Protein AF-A0A1J4QE62-F1 (afdb_monomer_lite)

Sequence (186 aa):
MSFNGTIKIVWELLMNVSKLIENNNFMSAMIFFSLALSLSTPGGSVAAFAILLLVSLIYLFKEKNKPELNSMDKLLIFTLVFMFLTVLPSFISDDFRGRYLDLSLRYLLAVPILLLLIYTPPRAAWLLAGAIAGGVTAFGLAVYQYVYVGMPRVDGFLYSINFGYLACTLAFLALSGITFFRTAQF

Organism: NCBI:txid1414654

pLDDT: mean 85.36, std 9.17, range [46.22, 95.0]

Secondary structure (DSSP, 8-state):
--HHHHHHHHHHHHHHHHHHHH-HHHHHHHHHHHHHTTTTSTTHHHHHHHHHHHHHHHHHHH--SPPPPPHHHHHHHHHHHHHHHTTHHHHHHTTT-THHHHHHHHHHHHHHHHHHHHHSPPPHHHHHHHHHHHHHHHHHHHHIIIIIS--SS--TTS-HHHHHHHHHHHHHHHHHHHHHHHHS--

Foldseek 3Di:
DCVVVVVVVVVVVLVVLVVCLQDLVNVLVLLLQLLLCVQQDQCSNVVSLVVLLVSLVSCVVPDPDFDDADPVNVVLLVVLVVQLVVLVVVCVVVPNPCPSVVVSVVSVSVNSSSSSCSVRPHDLVSNLNSLVNNLVSLVVQQCCCCPVVVDPARQRNHRRVVSVVSNVVSVVSNVVSVVVVVVPDD

Structure (mmCIF, N/CA/C/O backbone):
data_AF-A0A1J4QE62-F1
#
_entry.id   AF-A0A1J4QE62-F1
#
loop_
_atom_site.group_PDB
_atom_site.id
_atom_site.type_symbol
_atom_site.label_atom_id
_atom_site.label_alt_id
_atom_site.label_comp_id
_atom_site.label_asym_id
_atom_site.label_entity_id
_atom_site.label_seq_id
_atom_site.pdbx_PDB_ins_code
_atom_site.Cartn_x
_atom_site.Cartn_y
_atom_site.Cartn_z
_atom_site.occupancy
_atom_site.B_iso_or_equiv
_atom_site.auth_seq_id
_atom_site.auth_comp_id
_atom_site.auth_asym_id
_atom_site.auth_atom_id
_atom_site.pdbx_PDB_model_num
ATOM 1 N N . MET A 1 1 ? -26.187 35.389 8.664 1.00 49.41 1 MET A N 1
ATOM 2 C CA . MET A 1 1 ? -27.150 34.289 8.419 1.00 49.41 1 MET A CA 1
ATOM 3 C C . MET A 1 1 ? -26.519 33.117 7.630 1.00 49.41 1 MET A C 1
ATOM 5 O O . MET A 1 1 ? -27.172 32.558 6.768 1.00 49.41 1 MET A O 1
ATOM 9 N N . SER A 1 2 ? -25.265 32.718 7.919 1.00 55.44 2 SER A N 1
ATOM 10 C CA . SER A 1 2 ? -24.529 31.667 7.163 1.00 55.44 2 SER A CA 1
ATOM 11 C C . SER A 1 2 ? -23.925 30.555 8.055 1.00 55.44 2 SER A C 1
ATOM 13 O O . SER A 1 2 ? -23.664 29.448 7.601 1.00 55.44 2 SER A O 1
ATOM 15 N N . PHE A 1 3 ? -23.801 30.791 9.368 1.00 55.00 3 PHE A N 1
ATOM 16 C CA . PHE A 1 3 ? -23.079 29.903 10.293 1.00 55.00 3 PHE A CA 1
ATOM 17 C C . PHE A 1 3 ? -23.721 28.509 10.475 1.00 55.00 3 PHE A C 1
ATOM 19 O O . PHE A 1 3 ? -23.017 27.516 10.626 1.00 55.00 3 PHE A O 1
ATOM 26 N N . ASN A 1 4 ? -25.054 28.410 10.387 1.00 61.19 4 ASN A N 1
ATOM 27 C CA . ASN A 1 4 ? -25.773 27.136 10.539 1.00 61.19 4 ASN A CA 1
ATOM 28 C C . ASN A 1 4 ? -25.615 26.197 9.326 1.00 61.19 4 ASN A C 1
ATOM 30 O O . ASN A 1 4 ? -25.691 24.980 9.478 1.00 61.19 4 ASN A O 1
ATOM 34 N N . GLY A 1 5 ? -25.377 26.748 8.130 1.00 65.88 5 GLY A N 1
ATOM 35 C CA . GLY A 1 5 ? -25.188 25.961 6.908 1.00 65.88 5 GLY A CA 1
ATOM 36 C C . GLY A 1 5 ? -23.836 25.253 6.888 1.00 65.88 5 GLY A C 1
ATOM 37 O O . GLY A 1 5 ? -23.772 24.052 6.635 1.00 65.88 5 GLY A O 1
ATOM 38 N N . THR A 1 6 ? -22.765 25.967 7.246 1.00 70.94 6 THR A N 1
ATOM 39 C CA . THR A 1 6 ? -21.405 25.408 7.311 1.00 70.94 6 THR A CA 1
ATOM 40 C C . THR A 1 6 ? -21.301 24.308 8.362 1.00 70.94 6 THR A C 1
ATOM 42 O O . THR A 1 6 ? -20.725 23.258 8.098 1.00 70.94 6 THR A O 1
ATOM 45 N N . ILE A 1 7 ? -21.922 24.509 9.529 1.00 73.88 7 ILE A N 1
ATOM 46 C CA . ILE A 1 7 ? -21.975 23.501 10.593 1.00 73.88 7 ILE A CA 1
ATOM 47 C C . ILE A 1 7 ? -22.694 22.244 10.091 1.00 73.88 7 ILE A C 1
ATOM 49 O O . ILE A 1 7 ? -22.151 21.151 10.216 1.00 73.88 7 ILE A O 1
ATOM 53 N N . LYS A 1 8 ? -23.860 22.378 9.449 1.00 75.75 8 LYS A N 1
ATOM 54 C CA . LYS A 1 8 ? -24.618 21.231 8.927 1.00 75.75 8 LYS A CA 1
ATOM 55 C C . LYS A 1 8 ? -23.842 20.428 7.874 1.00 75.75 8 LYS A C 1
ATOM 57 O O . LYS A 1 8 ? -23.822 19.205 7.951 1.00 75.75 8 LYS A O 1
ATOM 62 N N . ILE A 1 9 ? -23.154 21.103 6.950 1.00 77.06 9 ILE A N 1
ATOM 63 C CA . ILE A 1 9 ? -22.316 20.458 5.923 1.00 77.06 9 ILE A CA 1
ATOM 64 C C . ILE A 1 9 ? -21.147 19.704 6.564 1.00 77.06 9 ILE A C 1
ATOM 66 O O . ILE A 1 9 ? -20.872 18.561 6.204 1.00 77.06 9 ILE A O 1
ATOM 70 N N . VAL A 1 10 ? -20.476 20.318 7.543 1.00 73.62 10 VAL A N 1
ATOM 71 C CA . VAL A 1 10 ? -19.388 19.669 8.287 1.00 73.62 10 VAL A CA 1
ATOM 72 C C . VAL A 1 10 ? -19.910 18.445 9.042 1.00 73.62 10 VAL A C 1
ATOM 74 O O . VAL A 1 10 ? -19.276 17.395 9.002 1.00 73.62 10 VAL A O 1
ATOM 77 N N . TRP A 1 11 ? -21.088 18.527 9.664 1.00 70.94 11 TRP A N 1
ATOM 78 C CA . TRP A 1 11 ? -21.720 17.385 10.332 1.00 70.94 11 TRP A CA 1
ATOM 79 C C . TRP A 1 11 ? -22.111 16.257 9.368 1.00 70.94 11 TRP A C 1
ATOM 81 O O . TRP A 1 11 ? -21.862 15.093 9.676 1.00 70.94 11 TRP A O 1
ATOM 91 N N . GLU A 1 12 ? -22.669 16.566 8.196 1.00 74.56 12 GLU A N 1
ATOM 92 C CA . GLU A 1 12 ? -22.995 15.564 7.168 1.00 74.56 12 GLU A CA 1
ATOM 93 C C . GLU A 1 12 ? -21.737 14.877 6.619 1.00 74.56 12 GLU A C 1
ATOM 95 O O . GLU A 1 12 ? -21.694 13.647 6.517 1.00 74.56 12 GLU A O 1
ATOM 100 N N . LEU A 1 13 ? -20.677 15.646 6.347 1.00 73.31 13 LEU A N 1
ATOM 101 C CA . LEU A 1 13 ? -19.368 15.112 5.964 1.00 73.31 13 LEU A CA 1
ATOM 102 C C . LEU A 1 13 ? -18.804 14.198 7.053 1.00 73.31 13 LEU A C 1
ATOM 104 O O . LEU A 1 13 ? -18.395 13.074 6.767 1.00 73.31 13 LEU A O 1
ATOM 108 N N . LEU A 1 14 ? -18.837 14.635 8.313 1.00 68.56 14 LEU A N 1
ATOM 109 C CA . LEU A 1 14 ? -18.357 13.843 9.442 1.00 68.56 14 LEU A CA 1
ATOM 110 C C . LEU A 1 14 ? -19.143 12.538 9.605 1.00 68.56 14 LEU A C 1
ATOM 112 O O . LEU A 1 14 ? -18.531 11.513 9.912 1.00 68.56 14 LEU A O 1
ATOM 116 N N . MET A 1 15 ? -20.463 12.549 9.405 1.00 73.50 15 MET A N 1
ATOM 117 C CA . MET A 1 15 ? -21.312 11.353 9.468 1.00 73.50 15 MET A CA 1
ATOM 118 C C . MET A 1 15 ? -21.010 10.368 8.335 1.00 73.50 15 MET A C 1
ATOM 120 O O . MET A 1 15 ? -20.944 9.158 8.573 1.00 73.50 15 MET A O 1
ATOM 124 N N . ASN A 1 16 ? -20.774 10.866 7.120 1.00 80.75 16 ASN A N 1
ATOM 125 C CA . ASN A 1 16 ? -20.365 10.029 5.993 1.00 80.75 16 ASN A CA 1
ATOM 126 C C . ASN A 1 16 ? -18.982 9.407 6.211 1.00 80.75 16 ASN A C 1
ATOM 128 O O . ASN A 1 16 ? -18.789 8.237 5.889 1.00 80.75 16 ASN A O 1
ATOM 132 N N . VAL A 1 17 ? -18.038 10.133 6.815 1.00 77.50 17 VAL A N 1
ATOM 133 C CA . VAL A 1 17 ? -16.700 9.590 7.090 1.00 77.50 17 VAL A CA 1
ATOM 134 C C . VAL A 1 17 ? -16.719 8.521 8.186 1.00 77.50 17 VAL A C 1
ATOM 136 O O . VAL A 1 17 ? -16.028 7.522 8.034 1.00 77.50 17 VAL A O 1
ATOM 139 N N . SER A 1 18 ? -17.543 8.635 9.237 1.00 77.50 18 SER A N 1
ATOM 140 C CA . SER A 1 18 ? -17.698 7.513 10.193 1.00 77.50 18 SER A CA 1
ATOM 141 C C . SER A 1 18 ? -18.229 6.256 9.519 1.00 77.50 18 SER A C 1
ATOM 143 O O . SER A 1 18 ? -17.694 5.176 9.740 1.00 77.50 18 SER A O 1
ATOM 145 N N . LYS A 1 19 ? -19.216 6.400 8.624 1.00 81.69 19 LYS A N 1
ATOM 146 C CA . LYS A 1 19 ? -19.713 5.261 7.845 1.00 81.69 19 LYS A CA 1
ATOM 147 C C . LYS A 1 19 ? -18.616 4.645 6.979 1.00 81.69 19 LYS A C 1
ATOM 149 O O . LYS A 1 19 ? -18.620 3.438 6.785 1.00 81.69 19 LYS A O 1
ATOM 154 N N . LEU A 1 20 ? -17.686 5.448 6.455 1.00 80.88 20 LEU A N 1
ATOM 155 C CA . LEU A 1 20 ? -16.530 4.950 5.704 1.00 80.88 20 LEU A CA 1
ATOM 156 C C . LEU A 1 20 ? -15.526 4.214 6.598 1.00 80.88 20 LEU A C 1
ATOM 158 O O . LEU A 1 20 ? -15.030 3.170 6.186 1.00 80.88 20 LEU A O 1
ATOM 162 N N . ILE A 1 21 ? -15.254 4.725 7.803 1.00 83.00 21 ILE A N 1
ATOM 163 C CA . ILE A 1 21 ? -14.353 4.102 8.788 1.00 83.00 21 ILE A CA 1
ATOM 164 C C . ILE A 1 21 ? -14.845 2.699 9.161 1.00 83.00 21 ILE A C 1
ATOM 166 O O . ILE A 1 21 ? -14.053 1.762 9.184 1.00 83.00 21 ILE A O 1
ATOM 170 N N . GLU A 1 22 ? -16.145 2.537 9.398 1.00 83.81 22 GLU A N 1
ATOM 171 C CA . GLU A 1 22 ? -16.757 1.252 9.772 1.00 83.81 22 GLU A CA 1
ATOM 172 C C . GLU A 1 22 ? -16.966 0.308 8.571 1.00 83.81 22 GLU A C 1
ATOM 174 O O . GLU A 1 22 ? -17.241 -0.884 8.729 1.00 83.81 22 GLU A O 1
ATOM 179 N N . ASN A 1 23 ? -16.834 0.807 7.338 1.00 88.00 23 ASN A N 1
ATOM 180 C CA . ASN A 1 23 ? -17.120 0.028 6.141 1.00 88.00 23 ASN A CA 1
ATOM 181 C C . ASN A 1 23 ? -15.922 -0.825 5.707 1.00 88.00 23 ASN A C 1
ATOM 183 O O . ASN A 1 23 ? -15.026 -0.383 4.984 1.00 88.00 23 ASN A O 1
ATOM 187 N N . ASN A 1 24 ? -15.976 -2.110 6.049 1.00 89.19 24 ASN A N 1
ATOM 188 C CA . ASN A 1 24 ? -14.981 -3.099 5.635 1.00 89.19 24 ASN A CA 1
ATOM 189 C C . ASN A 1 24 ? -14.810 -3.188 4.100 1.00 89.19 24 ASN A C 1
ATOM 191 O O . ASN A 1 24 ? -13.691 -3.325 3.602 1.00 89.19 24 ASN A O 1
ATOM 195 N N . ASN A 1 25 ? -15.885 -3.052 3.313 1.00 90.44 25 ASN A N 1
ATOM 196 C CA . ASN A 1 25 ? -15.775 -3.120 1.850 1.00 90.44 25 ASN A CA 1
ATOM 197 C C . ASN A 1 25 ? -14.948 -1.956 1.290 1.00 90.44 25 ASN A C 1
ATOM 199 O O . ASN A 1 25 ? -14.206 -2.146 0.329 1.00 90.44 25 ASN A O 1
ATOM 203 N N . PHE A 1 26 ? -15.043 -0.772 1.903 1.00 89.81 26 PHE A N 1
ATOM 204 C CA . PHE A 1 26 ? -14.233 0.379 1.513 1.00 89.81 26 PHE A CA 1
ATOM 205 C C . PHE A 1 26 ? -12.746 0.131 1.799 1.00 89.81 26 PHE A C 1
ATOM 207 O O . PHE A 1 26 ? -11.923 0.280 0.895 1.00 89.81 26 PHE A O 1
ATOM 214 N N . MET A 1 27 ? -12.407 -0.340 3.005 1.00 90.75 27 MET A N 1
ATOM 215 C CA . MET A 1 27 ? -11.022 -0.692 3.364 1.00 90.75 27 MET A CA 1
ATOM 216 C C . MET A 1 27 ? -10.454 -1.766 2.431 1.00 90.75 27 MET A C 1
ATOM 218 O O . MET A 1 27 ? -9.342 -1.642 1.918 1.00 90.75 27 MET A O 1
ATOM 222 N N . SER A 1 28 ? -11.260 -2.791 2.153 1.00 91.38 28 SER A N 1
ATOM 223 C CA . SER A 1 28 ? -10.912 -3.890 1.255 1.00 91.38 28 SER A CA 1
ATOM 224 C C . SER A 1 28 ? -10.648 -3.407 -0.175 1.00 91.38 28 SER A C 1
ATOM 226 O O . SER A 1 28 ? -9.657 -3.809 -0.782 1.00 91.38 28 SER A O 1
ATOM 228 N N . ALA A 1 29 ? -11.483 -2.505 -0.702 1.00 91.06 29 ALA A N 1
ATOM 229 C CA . ALA A 1 29 ? -11.291 -1.921 -2.027 1.00 91.06 29 ALA A CA 1
ATOM 230 C C . ALA A 1 29 ? -10.015 -1.071 -2.099 1.00 91.06 29 ALA A C 1
ATOM 232 O O . ALA A 1 29 ? -9.248 -1.197 -3.051 1.00 91.06 29 ALA A O 1
ATOM 233 N N . MET A 1 30 ? -9.745 -0.239 -1.088 1.00 91.19 30 MET A N 1
ATOM 234 C CA . MET A 1 30 ? -8.535 0.590 -1.058 1.00 91.19 30 MET A CA 1
ATOM 235 C C . MET A 1 30 ? -7.255 -0.251 -1.027 1.00 91.19 30 MET A C 1
ATOM 237 O O . MET A 1 30 ? -6.304 0.061 -1.742 1.00 91.19 30 MET A O 1
ATOM 241 N N . ILE A 1 31 ? -7.232 -1.338 -0.250 1.00 92.25 31 ILE A N 1
ATOM 242 C CA . ILE A 1 31 ? -6.087 -2.262 -0.205 1.00 92.25 31 ILE A CA 1
ATOM 243 C C . ILE A 1 31 ? -5.939 -3.036 -1.514 1.00 92.25 31 ILE A C 1
ATOM 245 O O . ILE A 1 31 ? -4.827 -3.230 -2.001 1.00 92.25 31 ILE A O 1
ATOM 249 N N . PHE A 1 32 ? -7.051 -3.452 -2.117 1.00 93.12 32 PHE A N 1
ATOM 250 C CA . PHE A 1 32 ? -7.020 -4.071 -3.436 1.00 93.12 32 PHE A CA 1
ATOM 251 C C . PHE A 1 32 ? -6.376 -3.134 -4.464 1.00 93.12 32 PHE A C 1
ATOM 253 O O . PHE A 1 32 ? -5.439 -3.532 -5.157 1.00 93.12 32 PHE A O 1
ATOM 260 N N . PHE A 1 33 ? -6.827 -1.877 -4.529 1.00 91.69 33 PHE A N 1
ATOM 261 C CA . PHE A 1 33 ? -6.277 -0.895 -5.461 1.00 91.69 33 PHE A CA 1
ATOM 262 C C . PHE A 1 33 ? -4.821 -0.550 -5.158 1.00 91.69 33 PHE A C 1
ATOM 264 O O . PHE A 1 33 ? -4.041 -0.398 -6.097 1.00 91.69 33 PHE A O 1
ATOM 271 N N . SER A 1 34 ? -4.425 -0.462 -3.884 1.00 91.25 34 SER A N 1
ATOM 272 C CA . SER A 1 34 ? -3.038 -0.154 -3.529 1.00 91.25 34 SER A CA 1
ATOM 273 C C . SER A 1 34 ? -2.066 -1.227 -4.024 1.00 91.25 34 SER A C 1
ATOM 275 O O . SER A 1 34 ? -0.998 -0.880 -4.524 1.00 91.25 34 SER A O 1
ATOM 277 N N . LEU A 1 35 ? -2.449 -2.508 -3.970 1.00 92.56 35 LEU A N 1
ATOM 278 C CA . LEU A 1 35 ? -1.645 -3.621 -4.485 1.00 92.56 35 LEU A CA 1
ATOM 279 C C . LEU A 1 35 ? -1.728 -3.742 -6.011 1.00 92.56 35 LEU A C 1
ATOM 281 O O . LEU A 1 35 ? -0.694 -3.827 -6.674 1.00 92.56 35 LEU A O 1
ATOM 285 N N . ALA A 1 36 ? -2.933 -3.678 -6.583 1.00 91.81 36 ALA A N 1
ATOM 286 C CA . ALA A 1 36 ? -3.148 -3.843 -8.021 1.00 91.81 36 ALA A CA 1
ATOM 287 C C . ALA A 1 36 ? -2.490 -2.728 -8.854 1.00 91.81 36 ALA A C 1
ATOM 289 O O . ALA A 1 36 ? -1.971 -2.970 -9.946 1.00 91.81 36 ALA A O 1
ATOM 290 N N . LEU A 1 37 ? -2.482 -1.494 -8.342 1.00 89.62 37 LEU A N 1
ATOM 291 C CA . LEU A 1 37 ? -1.911 -0.337 -9.037 1.00 89.62 37 LEU A CA 1
ATOM 292 C C . LEU A 1 37 ? -0.436 -0.093 -8.708 1.00 89.62 37 LEU A C 1
ATOM 294 O O . LEU A 1 37 ? 0.175 0.765 -9.346 1.00 89.62 37 LEU A O 1
ATOM 298 N N . SER A 1 38 ? 0.142 -0.846 -7.764 1.00 88.25 38 SER A N 1
ATOM 299 C CA . SER A 1 38 ? 1.509 -0.634 -7.263 1.00 88.25 38 SER A CA 1
ATOM 300 C C . SER A 1 38 ? 2.575 -0.679 -8.357 1.00 88.25 38 SER A C 1
ATOM 302 O O . SER A 1 38 ? 3.509 0.118 -8.346 1.00 88.25 38 SER A O 1
ATOM 304 N N . LEU A 1 39 ? 2.408 -1.587 -9.320 1.00 87.12 39 LEU A N 1
ATOM 305 C CA . LEU A 1 39 ? 3.345 -1.796 -10.429 1.00 87.12 39 LEU A CA 1
ATOM 306 C C . LEU A 1 39 ? 2.773 -1.370 -11.786 1.00 87.12 39 LEU A C 1
ATOM 308 O O . LEU A 1 39 ? 3.521 -1.213 -12.747 1.00 87.12 39 LEU A O 1
ATOM 312 N N . SER A 1 40 ? 1.456 -1.168 -11.860 1.00 83.31 40 SER A N 1
ATOM 313 C CA . SER A 1 40 ? 0.724 -0.937 -13.111 1.00 83.31 40 SER A CA 1
ATOM 314 C C . SER A 1 40 ? 0.695 0.523 -13.548 1.00 83.31 40 SER A C 1
ATOM 316 O O . SER A 1 40 ? 0.450 0.799 -14.717 1.00 83.31 40 SER A O 1
ATOM 318 N N . THR A 1 41 ? 0.867 1.467 -12.620 1.00 84.38 41 THR A N 1
ATOM 319 C CA . THR A 1 41 ? 0.700 2.901 -12.902 1.00 84.38 41 THR A CA 1
ATOM 320 C C . THR A 1 41 ? 1.716 3.749 -12.141 1.00 84.38 41 THR A C 1
ATOM 322 O O . THR A 1 41 ? 2.049 3.410 -11.002 1.00 84.38 41 THR A O 1
ATOM 325 N N . PRO A 1 42 ? 2.158 4.891 -12.698 1.00 83.69 42 PRO A N 1
ATOM 326 C CA . PRO A 1 42 ? 2.932 5.873 -11.949 1.00 83.69 42 PRO A CA 1
ATOM 327 C C . PRO A 1 42 ? 2.111 6.425 -10.774 1.00 83.69 42 PRO A C 1
ATOM 329 O O . PRO A 1 42 ? 1.156 7.174 -10.963 1.00 83.69 42 PRO A O 1
ATOM 332 N N . GLY A 1 43 ? 2.465 6.043 -9.546 1.00 80.75 43 GLY A N 1
ATOM 333 C CA . GLY A 1 43 ? 1.890 6.620 -8.326 1.00 80.75 43 GLY A CA 1
ATOM 334 C C . GLY A 1 43 ? 0.452 6.207 -7.979 1.00 80.75 43 GLY A C 1
ATOM 335 O O . GLY A 1 43 ? -0.098 6.740 -7.016 1.00 80.75 43 GLY A O 1
ATOM 336 N N . GLY A 1 44 ? -0.165 5.251 -8.682 1.00 82.62 44 GLY A N 1
ATOM 337 C CA . GLY A 1 44 ? -1.544 4.829 -8.387 1.00 82.62 44 GLY A CA 1
ATOM 338 C C . GLY A 1 44 ? -1.720 4.238 -6.983 1.00 82.62 44 GLY A C 1
ATOM 339 O O . GLY A 1 44 ? -2.703 4.529 -6.302 1.00 82.62 44 GLY A O 1
ATOM 340 N N . SER A 1 45 ? -0.731 3.490 -6.489 1.00 85.19 45 SER A N 1
ATOM 341 C CA . SER A 1 45 ? -0.732 3.008 -5.101 1.00 85.19 45 SER A CA 1
ATOM 342 C C . SER A 1 45 ? -0.627 4.143 -4.081 1.00 85.19 45 SER A C 1
ATOM 344 O O . SER A 1 45 ? -1.271 4.090 -3.035 1.00 85.19 45 SER A O 1
ATOM 346 N N . VAL A 1 46 ? 0.125 5.202 -4.396 1.00 86.94 46 VAL A N 1
ATOM 347 C CA . VAL A 1 46 ? 0.273 6.380 -3.528 1.00 86.94 46 VAL A CA 1
ATOM 348 C C . VAL A 1 46 ? -1.066 7.089 -3.356 1.00 86.94 46 VAL A C 1
ATOM 350 O O . VAL A 1 46 ? -1.387 7.491 -2.243 1.00 86.94 46 VAL A O 1
ATOM 353 N N . ALA A 1 47 ? -1.880 7.182 -4.412 1.00 88.12 47 ALA A N 1
ATOM 354 C CA . ALA A 1 47 ? -3.222 7.756 -4.321 1.00 88.12 47 ALA A CA 1
ATOM 355 C C . ALA A 1 47 ? -4.130 6.953 -3.372 1.00 88.12 47 ALA A C 1
ATOM 357 O O . ALA A 1 47 ? -4.786 7.535 -2.508 1.00 88.12 47 ALA A O 1
ATOM 358 N N . ALA A 1 48 ? -4.117 5.619 -3.469 1.00 89.44 48 ALA A N 1
ATOM 359 C CA . ALA A 1 48 ? -4.876 4.756 -2.563 1.00 89.44 48 ALA A CA 1
ATOM 360 C C . ALA A 1 48 ? -4.415 4.909 -1.100 1.00 89.44 48 ALA A C 1
ATOM 362 O O . ALA A 1 48 ? -5.241 5.074 -0.200 1.00 89.44 48 ALA A O 1
ATOM 363 N N . PHE A 1 49 ? -3.099 4.931 -0.858 1.00 89.38 49 PHE A N 1
ATOM 364 C CA . PHE A 1 49 ? -2.550 5.172 0.479 1.00 89.38 49 PHE A CA 1
ATOM 365 C C . PHE A 1 49 ? -2.846 6.578 1.000 1.00 89.38 49 PHE A C 1
ATOM 367 O O . PHE A 1 49 ? -3.109 6.722 2.187 1.00 89.38 49 PHE A O 1
ATOM 374 N N . ALA A 1 50 ? -2.854 7.604 0.148 1.00 90.44 50 ALA A N 1
ATOM 375 C CA . ALA A 1 50 ? -3.191 8.968 0.546 1.00 90.44 50 ALA A CA 1
ATOM 376 C C . ALA A 1 50 ? -4.649 9.073 1.017 1.00 90.44 50 ALA A C 1
ATOM 378 O O . ALA A 1 50 ? -4.920 9.694 2.043 1.00 90.44 50 ALA A O 1
ATOM 379 N N . ILE A 1 51 ? -5.582 8.417 0.322 1.00 90.25 51 ILE A N 1
ATOM 380 C CA . ILE A 1 51 ? -6.990 8.363 0.739 1.00 90.25 51 ILE A CA 1
ATOM 381 C C . ILE A 1 51 ? -7.125 7.609 2.068 1.00 90.25 51 ILE A C 1
ATOM 383 O O . ILE A 1 51 ? -7.760 8.116 2.993 1.00 90.25 51 ILE A O 1
ATOM 387 N N . LEU A 1 52 ? -6.490 6.437 2.197 1.00 90.12 52 LEU A N 1
ATOM 388 C CA . LEU A 1 52 ? -6.469 5.680 3.456 1.00 90.12 52 LEU A CA 1
ATOM 389 C C . LEU A 1 52 ? -5.882 6.498 4.605 1.00 90.12 52 LEU A C 1
ATOM 391 O O . LEU A 1 52 ? -6.416 6.480 5.710 1.00 90.12 52 LEU A O 1
ATOM 395 N N . LEU A 1 53 ? -4.819 7.252 4.337 1.00 92.56 53 LEU A N 1
ATOM 396 C CA . LEU A 1 53 ? -4.184 8.119 5.311 1.00 92.56 53 LEU A CA 1
ATOM 397 C C . LEU A 1 53 ? -5.139 9.211 5.792 1.00 92.56 53 LEU A C 1
ATOM 399 O O . LEU A 1 53 ? -5.296 9.382 6.999 1.00 92.56 53 LEU A O 1
ATOM 403 N N . LEU A 1 54 ? -5.819 9.904 4.876 1.00 90.88 54 LEU A N 1
ATOM 404 C CA . LEU A 1 54 ? -6.803 10.930 5.231 1.00 90.88 54 LEU A CA 1
ATOM 405 C C . LEU A 1 54 ? -7.920 10.356 6.110 1.00 90.88 54 LEU A C 1
ATOM 407 O O . LEU A 1 54 ? -8.243 10.937 7.146 1.00 90.88 54 LEU A O 1
ATOM 411 N N . VAL A 1 55 ? -8.459 9.188 5.750 1.00 89.25 55 VAL A N 1
ATOM 412 C CA . VAL A 1 55 ? -9.483 8.504 6.558 1.00 89.25 55 VAL A CA 1
ATOM 413 C C . VAL A 1 55 ? -8.923 8.098 7.926 1.00 89.25 55 VAL A C 1
ATOM 415 O O . VAL A 1 55 ? -9.586 8.301 8.941 1.00 89.25 55 VAL A O 1
ATOM 418 N N . SER A 1 56 ? -7.685 7.600 7.980 1.00 88.88 56 SER A N 1
ATOM 419 C CA . SER A 1 56 ? -7.033 7.170 9.223 1.00 88.88 56 SER A CA 1
ATOM 420 C C . SER A 1 56 ? -6.719 8.319 10.183 1.00 88.88 56 SER A C 1
ATOM 422 O O . SER A 1 56 ? -6.831 8.163 11.399 1.00 88.88 56 SER A O 1
ATOM 424 N N . LEU A 1 57 ? -6.386 9.499 9.655 1.00 90.25 57 LEU A N 1
ATOM 425 C CA . LEU A 1 57 ? -6.187 10.698 10.462 1.00 90.25 57 LEU A CA 1
ATOM 426 C C . LEU A 1 57 ? -7.511 11.148 11.073 1.00 90.25 57 LEU A C 1
ATOM 428 O O . 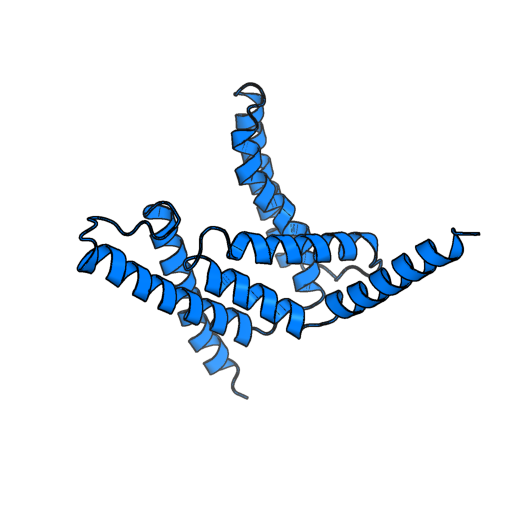LEU A 1 57 ? -7.571 11.390 12.275 1.00 90.25 57 LEU A O 1
ATOM 432 N N . ILE A 1 58 ? -8.586 11.197 10.279 1.00 86.25 58 ILE A N 1
ATOM 433 C CA . ILE A 1 58 ? -9.919 11.554 10.787 1.00 86.25 58 ILE A CA 1
ATOM 434 C C . ILE A 1 58 ? -10.366 10.561 11.864 1.00 86.25 58 ILE A C 1
ATOM 436 O O . ILE A 1 58 ? -10.883 10.978 12.900 1.00 86.25 58 ILE A O 1
ATOM 440 N N . TYR A 1 59 ? -10.117 9.268 11.653 1.00 87.38 59 TYR A N 1
ATOM 441 C CA . TYR A 1 59 ? -10.352 8.225 12.647 1.00 87.38 59 TYR A CA 1
ATOM 442 C C . TYR A 1 59 ? -9.635 8.516 13.974 1.00 87.38 59 TYR A C 1
ATOM 444 O O . TYR A 1 59 ? -10.281 8.514 15.019 1.00 87.38 59 TYR A O 1
ATOM 452 N N . LEU A 1 60 ? -8.343 8.860 13.943 1.00 85.06 60 LEU A N 1
ATOM 453 C CA . LEU A 1 60 ? -7.552 9.121 15.150 1.00 85.06 60 LEU A CA 1
ATOM 454 C C . LEU A 1 60 ? -8.080 10.303 15.983 1.00 85.06 60 LEU A C 1
ATOM 456 O O . LEU A 1 60 ? -7.956 10.292 17.209 1.00 85.06 60 LEU A O 1
ATOM 460 N N . PHE A 1 61 ? -8.646 11.322 15.329 1.00 84.31 61 PHE A N 1
ATOM 461 C CA . PHE A 1 61 ? -9.220 12.491 16.005 1.00 84.31 61 PHE A CA 1
ATOM 462 C C . PHE A 1 61 ? -10.667 12.280 16.464 1.00 84.31 61 PHE A C 1
ATOM 464 O O . PHE A 1 61 ? -11.080 12.880 17.457 1.00 84.31 61 PHE A O 1
ATOM 471 N N . LYS A 1 62 ? -11.451 11.475 15.737 1.00 79.00 62 LYS A N 1
ATOM 472 C CA . LYS A 1 62 ? -12.889 11.309 15.982 1.00 79.00 62 LYS A CA 1
ATOM 473 C C . LYS A 1 62 ? -13.189 10.168 16.946 1.00 79.00 62 LYS A C 1
ATOM 475 O O . LYS A 1 62 ? -14.035 10.330 17.826 1.00 79.00 62 LYS A O 1
ATOM 480 N N . GLU A 1 63 ? -12.522 9.033 16.773 1.00 76.69 63 GLU A N 1
ATOM 481 C CA . GLU A 1 63 ? -12.827 7.833 17.535 1.00 76.69 63 GLU A CA 1
ATOM 482 C C . GLU A 1 63 ? -12.082 7.848 18.869 1.00 76.69 63 GLU A C 1
ATOM 484 O O . GLU A 1 63 ? -10.850 7.872 18.935 1.00 76.69 63 GLU A O 1
ATOM 489 N N . LYS A 1 64 ? -12.848 7.853 19.962 1.00 67.62 64 LYS A N 1
ATOM 490 C CA . LYS A 1 64 ? -12.281 7.794 21.316 1.00 67.62 64 LYS A CA 1
ATOM 491 C C . LYS A 1 64 ? -11.996 6.355 21.734 1.00 67.62 64 LYS A C 1
ATOM 493 O O . LYS A 1 64 ? -11.071 6.131 22.515 1.00 67.62 64 LYS A O 1
ATOM 498 N N . ASN A 1 65 ? -12.745 5.396 21.188 1.00 71.00 65 ASN A N 1
ATOM 499 C CA . ASN A 1 65 ? -12.574 3.975 21.460 1.00 71.00 65 ASN A CA 1
ATOM 500 C C . ASN A 1 65 ? -11.526 3.386 20.515 1.00 71.00 65 ASN A C 1
ATOM 502 O O . ASN A 1 65 ? -11.825 2.891 19.429 1.00 71.00 65 ASN A O 1
ATOM 506 N N . LYS A 1 66 ? -10.265 3.480 20.932 1.00 77.81 66 LYS A N 1
ATOM 507 C CA . LYS A 1 66 ? -9.141 2.903 20.192 1.00 77.81 66 LYS A CA 1
ATOM 508 C C . LYS A 1 66 ? -9.132 1.378 20.360 1.00 77.81 66 LYS A C 1
ATOM 510 O O . LYS A 1 66 ? -9.484 0.906 21.441 1.00 77.81 66 LYS A O 1
ATOM 515 N N . PRO A 1 67 ? -8.725 0.612 19.332 1.00 78.94 67 PRO A N 1
ATOM 516 C CA . PRO A 1 67 ? -8.628 -0.835 19.422 1.00 78.94 67 PRO A CA 1
ATOM 517 C C . PRO A 1 67 ? -7.649 -1.231 20.524 1.00 78.94 67 PRO A C 1
ATOM 519 O O . PRO A 1 67 ? -6.635 -0.562 20.751 1.00 78.94 67 PRO A O 1
ATOM 522 N N . GLU A 1 68 ? -7.947 -2.340 21.194 1.00 84.19 68 GLU A N 1
ATOM 523 C CA . GLU A 1 68 ? -7.010 -2.953 22.124 1.00 84.19 68 GLU A CA 1
ATOM 524 C C . GLU A 1 68 ? -5.818 -3.504 21.337 1.00 84.19 68 GLU A C 1
ATOM 526 O O . GLU A 1 68 ? -5.963 -4.376 20.484 1.00 84.19 68 GLU A O 1
ATOM 531 N N . LEU A 1 69 ? -4.632 -2.953 21.597 1.00 87.44 69 LEU A N 1
ATOM 532 C CA . LEU A 1 69 ? -3.413 -3.332 20.888 1.00 87.44 69 LEU A CA 1
ATOM 533 C C . LEU A 1 69 ? -2.756 -4.532 21.563 1.00 87.44 69 LEU A C 1
ATOM 535 O O . LEU A 1 69 ? -2.347 -4.451 22.731 1.00 87.44 69 LEU A O 1
ATOM 539 N N . ASN A 1 70 ? -2.565 -5.605 20.800 1.00 91.25 70 ASN A N 1
ATOM 540 C CA . ASN A 1 70 ? -1.801 -6.762 21.238 1.00 91.25 70 ASN A CA 1
ATOM 541 C C . ASN A 1 70 ? -0.293 -6.431 21.286 1.00 91.25 70 ASN A C 1
ATOM 543 O O . ASN A 1 70 ? 0.183 -5.452 20.706 1.00 91.25 70 ASN A O 1
ATOM 547 N N . SER A 1 71 ? 0.497 -7.262 21.966 1.00 90.81 71 SER A N 1
ATOM 548 C CA . SER A 1 71 ? 1.959 -7.138 22.030 1.00 90.81 71 SER A CA 1
ATOM 549 C C . SER A 1 71 ? 2.605 -7.167 20.641 1.00 90.81 71 SER A C 1
ATOM 551 O O . SER A 1 71 ? 3.570 -6.444 20.406 1.00 90.81 71 SER A O 1
ATOM 553 N N . MET A 1 72 ? 2.048 -7.947 19.706 1.00 91.38 72 MET A N 1
ATOM 554 C CA . MET A 1 72 ? 2.505 -7.975 18.311 1.00 91.38 72 MET A CA 1
ATOM 555 C C . MET A 1 72 ? 2.220 -6.656 17.582 1.00 91.38 72 MET A C 1
ATOM 557 O O . MET A 1 72 ? 3.104 -6.139 16.905 1.00 91.38 72 MET A O 1
ATOM 561 N N . ASP A 1 73 ? 1.043 -6.056 17.780 1.00 91.69 73 ASP A N 1
ATOM 562 C CA . ASP A 1 73 ? 0.690 -4.773 17.157 1.00 91.69 73 ASP A CA 1
ATOM 563 C C . ASP A 1 73 ? 1.588 -3.647 17.673 1.00 91.69 73 ASP A C 1
ATOM 565 O O . ASP A 1 73 ? 2.086 -2.825 16.903 1.00 91.69 73 ASP A O 1
ATOM 569 N N . LYS A 1 74 ? 1.868 -3.647 18.983 1.00 91.44 74 LYS A N 1
ATOM 570 C CA . LYS A 1 74 ? 2.812 -2.708 19.603 1.00 91.44 74 LYS A CA 1
ATOM 571 C C . LYS A 1 74 ? 4.220 -2.878 19.047 1.00 91.44 74 LYS A C 1
ATOM 573 O O . LYS A 1 74 ? 4.880 -1.874 18.793 1.00 91.44 74 LYS A O 1
ATOM 578 N N . LEU A 1 75 ? 4.668 -4.118 18.836 1.00 95.00 75 LEU A N 1
ATOM 579 C CA . LEU A 1 75 ? 5.966 -4.397 18.225 1.00 95.00 75 LEU A CA 1
ATOM 580 C C . LEU A 1 75 ? 6.024 -3.865 16.789 1.00 95.00 75 LEU A C 1
ATOM 582 O O . LEU A 1 75 ? 6.991 -3.198 16.441 1.00 95.00 75 LEU A O 1
ATOM 586 N N . LEU A 1 76 ? 4.980 -4.082 15.983 1.00 92.88 76 LEU A N 1
ATOM 587 C CA . LEU A 1 76 ? 4.902 -3.561 14.614 1.00 92.88 76 LEU A CA 1
ATOM 588 C C . LEU A 1 76 ? 4.942 -2.029 14.580 1.00 92.88 76 LEU A C 1
ATOM 590 O O . LEU A 1 76 ? 5.724 -1.451 13.824 1.00 92.88 76 LEU A O 1
ATOM 594 N N . ILE A 1 77 ? 4.148 -1.365 15.426 1.00 93.56 77 ILE A N 1
ATOM 595 C CA . ILE A 1 77 ? 4.163 0.100 15.558 1.00 93.56 77 ILE A CA 1
ATOM 596 C C . ILE A 1 77 ? 5.556 0.575 15.979 1.00 93.56 77 ILE A C 1
ATOM 598 O O . ILE A 1 77 ? 6.089 1.514 15.389 1.00 93.56 77 ILE A O 1
ATOM 602 N N . PHE A 1 78 ? 6.168 -0.093 16.959 1.00 94.50 78 PHE A N 1
ATOM 603 C CA . PHE A 1 78 ? 7.517 0.225 17.408 1.00 94.50 78 PHE A CA 1
ATOM 604 C C . PHE A 1 78 ? 8.535 0.083 16.276 1.00 94.50 78 PHE A C 1
ATOM 606 O O . PHE A 1 78 ? 9.330 0.994 16.079 1.00 94.50 78 PHE A O 1
ATOM 613 N N . THR A 1 79 ? 8.490 -0.991 15.484 1.00 94.12 79 THR A N 1
ATOM 614 C CA . THR A 1 79 ? 9.386 -1.180 14.335 1.00 94.12 79 THR A CA 1
ATOM 615 C C . THR A 1 79 ? 9.215 -0.077 13.293 1.00 94.12 79 THR A C 1
ATOM 617 O O . THR A 1 79 ? 10.215 0.454 12.817 1.00 94.12 79 THR A O 1
ATOM 620 N N . LEU A 1 80 ? 7.981 0.318 12.963 1.00 92.44 80 LEU A N 1
ATOM 621 C CA . LEU A 1 80 ? 7.720 1.401 12.006 1.00 92.44 80 LEU A CA 1
ATOM 622 C C . LEU A 1 80 ? 8.275 2.745 12.491 1.00 92.44 80 LEU A C 1
ATOM 624 O O . LEU A 1 80 ? 8.939 3.458 11.737 1.00 92.44 80 LEU A O 1
ATOM 628 N N . VAL A 1 81 ? 8.047 3.075 13.764 1.00 93.25 81 VAL A N 1
ATOM 629 C CA . VAL A 1 81 ? 8.587 4.296 14.375 1.00 93.25 81 VAL A CA 1
ATOM 630 C C . VAL A 1 81 ? 10.109 4.223 14.461 1.00 93.25 81 VAL A C 1
ATOM 632 O O . VAL A 1 81 ? 10.787 5.192 14.135 1.00 93.25 81 VAL A O 1
ATOM 635 N N . PHE A 1 82 ? 10.667 3.074 14.834 1.00 92.81 82 PHE A N 1
ATOM 636 C CA . PHE A 1 82 ? 12.108 2.877 14.930 1.00 92.81 82 PHE A CA 1
ATOM 637 C C . PHE A 1 82 ? 12.792 3.045 13.571 1.00 92.81 82 PHE A C 1
ATOM 639 O O . PHE A 1 82 ? 13.790 3.753 13.486 1.00 92.81 82 PHE A O 1
ATOM 646 N N . MET A 1 83 ? 12.219 2.501 12.492 1.00 90.75 83 MET A N 1
ATOM 647 C CA . MET A 1 83 ? 12.709 2.723 11.125 1.00 90.75 83 MET A CA 1
ATOM 648 C C . MET A 1 83 ? 12.761 4.214 10.778 1.00 90.75 83 MET A C 1
ATOM 650 O O . MET A 1 83 ? 13.758 4.675 10.229 1.00 90.75 83 MET A O 1
ATOM 654 N N . PHE A 1 84 ? 11.752 5.000 11.164 1.00 89.25 84 PHE A N 1
ATOM 655 C CA . PHE A 1 84 ? 11.805 6.456 11.007 1.00 89.25 84 PHE A CA 1
ATOM 656 C C . PHE A 1 84 ? 12.934 7.091 11.842 1.00 89.25 84 PHE A C 1
ATOM 658 O O . PHE A 1 84 ? 13.689 7.920 11.331 1.00 89.25 84 PHE A O 1
ATOM 665 N N . LEU A 1 85 ? 13.101 6.669 13.100 1.00 89.75 85 LEU A N 1
ATOM 666 C CA . LEU A 1 85 ? 14.144 7.183 13.994 1.00 89.75 85 LEU A CA 1
ATOM 667 C C . LEU A 1 85 ? 15.564 6.897 13.487 1.00 89.75 85 LEU A C 1
ATOM 669 O O . LEU A 1 85 ? 16.443 7.731 13.685 1.00 89.75 85 LEU A O 1
ATOM 673 N N . THR A 1 86 ? 15.797 5.770 12.805 1.00 88.81 86 THR A N 1
ATOM 674 C CA . THR A 1 86 ? 17.135 5.429 12.279 1.00 88.81 86 THR A CA 1
ATOM 675 C C . THR A 1 86 ? 17.675 6.428 11.260 1.00 88.81 86 THR A C 1
ATOM 677 O O . THR A 1 86 ? 18.887 6.509 11.080 1.00 88.81 86 THR A O 1
ATOM 680 N N . VAL A 1 87 ? 16.807 7.218 10.623 1.00 86.44 87 VAL A N 1
ATOM 681 C CA . VAL A 1 87 ? 17.209 8.196 9.603 1.00 86.44 87 VAL A CA 1
ATOM 682 C C . VAL A 1 87 ? 17.476 9.582 10.201 1.00 86.44 87 VAL A C 1
ATOM 684 O O . VAL A 1 87 ? 18.148 10.404 9.577 1.00 86.44 87 VAL A O 1
ATOM 687 N N . LEU A 1 88 ? 17.039 9.841 11.440 1.00 85.06 88 LEU A N 1
ATOM 688 C CA . LEU A 1 88 ? 17.268 11.122 12.117 1.00 85.06 88 LEU A CA 1
ATOM 689 C C . LEU A 1 88 ? 18.756 11.481 12.285 1.00 85.06 88 LEU A C 1
ATOM 691 O O . LEU A 1 88 ? 19.091 12.635 12.020 1.00 85.06 88 LEU A O 1
ATOM 695 N N . PRO A 1 89 ? 19.669 10.559 12.659 1.00 84.06 89 PRO A N 1
ATOM 696 C CA . PRO A 1 89 ? 21.091 10.881 12.753 1.00 84.06 89 PRO A CA 1
ATOM 697 C C . PRO A 1 89 ? 21.667 11.354 11.416 1.00 84.06 89 PRO A C 1
ATOM 699 O O . PRO A 1 89 ? 22.314 12.395 11.361 1.00 84.06 89 PRO A O 1
ATOM 702 N N . SER A 1 90 ? 21.363 10.644 10.324 1.00 81.94 90 SER A N 1
ATOM 703 C CA . SER A 1 90 ? 21.805 11.019 8.976 1.00 81.94 90 SER A CA 1
ATOM 704 C C . SER A 1 90 ? 21.216 12.356 8.527 1.00 81.94 90 SER A C 1
ATOM 706 O O . SER A 1 90 ? 21.901 13.145 7.887 1.00 81.94 90 SER A O 1
ATOM 708 N N . PHE A 1 91 ? 19.967 12.638 8.898 1.00 82.12 91 PHE A N 1
ATOM 709 C CA . PHE A 1 91 ? 19.310 13.907 8.601 1.00 82.12 91 PHE A CA 1
ATOM 710 C C . PHE A 1 91 ? 19.961 15.101 9.321 1.00 82.12 91 PHE A C 1
ATOM 712 O O . PHE A 1 91 ? 20.104 16.168 8.726 1.00 82.12 91 PHE A O 1
ATOM 719 N N . ILE A 1 92 ? 20.382 14.918 10.576 1.00 84.00 92 ILE A N 1
ATOM 720 C CA . ILE A 1 92 ? 21.080 15.952 11.354 1.00 84.00 92 ILE A CA 1
ATOM 721 C C . ILE A 1 92 ? 22.496 16.177 10.810 1.00 84.00 92 ILE A C 1
ATOM 723 O O . ILE A 1 92 ? 22.949 17.315 10.746 1.00 84.00 92 ILE A O 1
ATOM 727 N N . SER A 1 93 ? 23.192 15.113 10.400 1.00 82.69 93 SER A N 1
ATOM 728 C CA . SER A 1 93 ? 24.557 15.212 9.866 1.00 82.69 93 SER A CA 1
ATOM 729 C C . SER A 1 93 ? 24.649 15.848 8.475 1.00 82.69 93 SER A C 1
ATOM 731 O O . SER A 1 93 ? 25.706 16.367 8.135 1.00 82.69 93 SER A O 1
ATOM 733 N N . ASP A 1 94 ? 23.582 15.810 7.673 1.00 81.31 94 ASP A N 1
ATOM 734 C CA . ASP A 1 94 ? 23.559 16.317 6.288 1.00 81.31 94 ASP A CA 1
ATOM 735 C C . ASP A 1 94 ? 22.805 17.666 6.179 1.00 81.31 94 ASP A C 1
ATOM 737 O O . ASP A 1 94 ? 22.047 17.896 5.234 1.00 81.31 94 ASP A O 1
ATOM 741 N N . ASP A 1 95 ? 22.962 18.539 7.186 1.00 78.25 95 ASP A N 1
ATOM 742 C CA . ASP A 1 95 ? 22.408 19.906 7.266 1.00 78.25 95 ASP A CA 1
ATOM 743 C C . ASP A 1 95 ? 20.899 20.009 6.973 1.00 78.25 95 ASP A C 1
ATOM 745 O O . ASP A 1 95 ? 20.438 20.868 6.217 1.00 78.25 95 ASP A O 1
ATOM 749 N N . PHE A 1 96 ? 20.093 19.126 7.569 1.00 76.44 96 PHE A N 1
ATOM 750 C CA . PHE A 1 96 ? 18.628 19.154 7.453 1.00 76.44 96 PHE A CA 1
ATOM 751 C C . PHE A 1 96 ? 18.111 19.060 6.006 1.00 76.44 96 PHE A C 1
ATOM 753 O O . PHE A 1 96 ? 17.032 19.563 5.671 1.00 76.44 96 PHE A O 1
ATOM 760 N N . ARG A 1 97 ? 18.838 18.371 5.120 1.00 71.69 97 ARG A N 1
ATOM 761 C CA . ARG A 1 97 ? 18.362 18.095 3.759 1.00 71.69 97 ARG A CA 1
ATOM 762 C C . ARG A 1 97 ? 17.121 17.200 3.794 1.00 71.69 97 ARG A C 1
ATOM 764 O O . ARG A 1 97 ? 17.198 15.995 4.026 1.00 71.69 97 ARG A O 1
ATOM 771 N N . GLY A 1 98 ? 15.962 17.790 3.490 1.00 67.19 98 GLY A N 1
ATOM 772 C CA . GLY A 1 98 ? 14.641 17.140 3.559 1.00 67.19 98 GLY A CA 1
ATOM 773 C C . GLY A 1 98 ? 14.476 15.859 2.728 1.00 67.19 98 GLY A C 1
ATOM 774 O O . GLY A 1 98 ? 13.588 15.059 3.011 1.00 67.19 98 GLY A O 1
ATOM 775 N N . ARG A 1 99 ? 15.375 15.596 1.769 1.00 68.75 99 ARG A N 1
ATOM 776 C CA . ARG A 1 99 ? 15.366 14.385 0.929 1.00 68.75 99 ARG A CA 1
ATOM 777 C C . ARG A 1 99 ? 15.354 13.080 1.741 1.00 68.75 99 ARG A C 1
ATOM 779 O O . ARG A 1 99 ? 14.731 12.114 1.310 1.00 68.75 99 ARG A O 1
ATOM 786 N N . TYR A 1 100 ? 16.017 13.033 2.899 1.00 65.19 100 TYR A N 1
ATOM 787 C CA . TYR A 1 100 ? 16.046 11.828 3.745 1.00 65.19 100 TYR A CA 1
ATOM 788 C C . TYR A 1 100 ? 14.765 11.640 4.567 1.00 65.19 100 TYR A C 1
ATOM 790 O O . TYR A 1 100 ? 14.399 10.512 4.914 1.00 65.19 100 TYR A O 1
ATOM 798 N N . LEU A 1 101 ? 14.051 12.733 4.848 1.00 71.31 101 LEU A N 1
ATOM 799 C CA . LEU A 1 101 ? 12.780 12.686 5.563 1.00 71.31 101 LEU A CA 1
ATOM 800 C C . LEU A 1 101 ? 11.646 12.193 4.668 1.00 71.31 101 LEU A C 1
ATOM 802 O O . LEU A 1 101 ? 10.823 11.417 5.144 1.00 71.31 101 LEU A O 1
ATOM 806 N N . ASP A 1 102 ? 11.627 12.556 3.383 1.00 70.69 102 ASP A N 1
ATOM 807 C CA . ASP A 1 102 ? 10.537 12.185 2.465 1.00 70.69 102 ASP A CA 1
ATOM 808 C C . ASP A 1 102 ? 10.311 10.670 2.356 1.00 70.69 102 ASP A C 1
ATOM 810 O O . ASP A 1 102 ? 9.171 10.199 2.269 1.00 70.69 102 ASP A O 1
ATOM 814 N N . LEU A 1 103 ? 11.390 9.883 2.362 1.00 71.56 103 LEU A N 1
ATOM 815 C CA . LEU A 1 103 ? 11.289 8.426 2.282 1.00 71.56 103 LEU A CA 1
ATOM 816 C C . LEU A 1 103 ? 10.863 7.820 3.626 1.00 71.56 103 LEU A C 1
ATOM 818 O O . LEU A 1 103 ? 10.024 6.921 3.668 1.00 71.56 103 LEU A O 1
ATOM 822 N N . SER A 1 104 ? 11.413 8.346 4.717 1.00 80.88 104 SER A N 1
ATOM 823 C CA . SER A 1 104 ? 11.266 7.792 6.066 1.00 80.88 104 SER A CA 1
ATOM 824 C C . SER A 1 104 ? 9.926 8.147 6.700 1.00 80.88 104 SER A C 1
ATOM 826 O O . SER A 1 104 ? 9.357 7.352 7.448 1.00 80.88 104 SER A O 1
ATOM 828 N N . LEU A 1 105 ? 9.380 9.320 6.370 1.00 87.00 105 LEU A N 1
ATOM 829 C CA . LEU A 1 105 ? 8.104 9.805 6.888 1.00 87.00 105 LEU A CA 1
ATOM 830 C C . LEU A 1 105 ? 6.958 8.846 6.547 1.00 87.00 105 LEU A C 1
ATOM 832 O O . LEU A 1 105 ? 6.023 8.702 7.327 1.00 87.00 105 LEU A O 1
ATOM 836 N N . ARG A 1 106 ? 7.062 8.114 5.433 1.00 87.12 106 ARG A N 1
ATOM 837 C CA . ARG A 1 106 ? 6.087 7.089 5.034 1.00 87.12 106 ARG A CA 1
ATOM 838 C C . ARG A 1 106 ? 5.915 5.997 6.092 1.00 87.12 106 ARG A C 1
ATOM 840 O O . ARG A 1 106 ? 4.797 5.528 6.273 1.00 87.12 106 ARG A O 1
ATOM 847 N N . TYR A 1 107 ? 6.976 5.628 6.817 1.00 89.19 107 TYR A N 1
ATOM 848 C CA . TYR A 1 107 ? 6.886 4.647 7.905 1.00 89.19 107 TYR A CA 1
ATOM 849 C C . TYR A 1 107 ? 6.094 5.192 9.094 1.00 89.19 107 TYR A C 1
ATOM 851 O O . TYR A 1 107 ? 5.259 4.485 9.652 1.00 89.19 107 TYR A O 1
ATOM 859 N N . LEU A 1 108 ? 6.284 6.470 9.434 1.00 90.31 108 LEU A N 1
ATOM 860 C CA . LEU A 1 108 ? 5.510 7.133 10.484 1.00 90.31 108 LEU A CA 1
ATOM 861 C C . LEU A 1 108 ? 4.036 7.290 10.076 1.00 90.31 108 LEU A C 1
ATOM 863 O O . LEU A 1 108 ? 3.132 7.031 10.866 1.00 90.31 108 LEU A O 1
ATOM 867 N N . LEU A 1 109 ? 3.793 7.656 8.818 1.00 90.88 109 LEU A N 1
ATOM 868 C CA . LEU A 1 109 ? 2.461 7.802 8.228 1.00 90.88 109 LEU A CA 1
ATOM 869 C C . LEU A 1 109 ? 1.724 6.464 8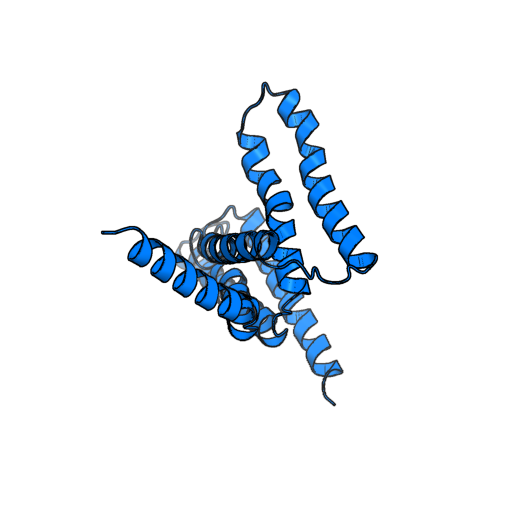.042 1.00 90.88 109 LEU A C 1
ATOM 871 O O . LEU A 1 109 ? 0.498 6.453 7.949 1.00 90.88 109 LEU A O 1
ATOM 875 N N . ALA A 1 110 ? 2.434 5.335 8.040 1.00 91.00 110 ALA A N 1
ATOM 876 C CA . ALA A 1 110 ? 1.822 4.010 8.025 1.00 91.00 110 ALA A CA 1
ATOM 877 C C . ALA A 1 110 ? 1.176 3.637 9.372 1.00 91.00 110 ALA A C 1
ATOM 879 O O . ALA A 1 110 ? 0.247 2.834 9.393 1.00 91.00 110 ALA A O 1
ATOM 880 N N . VAL A 1 111 ? 1.614 4.235 10.487 1.00 92.44 111 VAL A N 1
ATOM 881 C CA . VAL A 1 111 ? 1.074 3.963 11.832 1.00 92.44 111 VAL A CA 1
ATOM 882 C C . VAL A 1 111 ? -0.429 4.260 11.948 1.00 92.44 111 VAL A C 1
ATOM 884 O O . VAL A 1 111 ? -1.162 3.365 12.371 1.00 92.44 111 VAL A O 1
ATOM 887 N N . PRO A 1 112 ? -0.948 5.452 11.580 1.00 91.88 112 PRO A N 1
ATOM 888 C CA . PRO A 1 112 ? -2.386 5.708 11.666 1.00 91.88 112 PRO A CA 1
ATOM 889 C C . PRO A 1 112 ? -3.192 4.787 10.741 1.00 91.88 112 PRO A C 1
ATOM 891 O O . PRO A 1 112 ? -4.252 4.306 11.140 1.00 91.88 112 PRO A O 1
ATOM 894 N N . ILE A 1 113 ? -2.668 4.468 9.551 1.00 92.25 113 ILE A N 1
ATOM 895 C CA . ILE A 1 113 ? -3.300 3.516 8.628 1.00 92.25 113 ILE A CA 1
ATOM 896 C C . ILE A 1 113 ? -3.392 2.130 9.278 1.00 92.25 113 ILE A C 1
ATOM 898 O O . ILE A 1 113 ? -4.444 1.500 9.220 1.00 92.25 113 ILE A O 1
ATOM 902 N N . LEU A 1 114 ? -2.326 1.670 9.938 1.00 91.81 114 LEU A N 1
ATOM 903 C CA . LEU A 1 114 ? -2.314 0.390 10.645 1.00 91.81 114 LEU A CA 1
ATOM 904 C C . LEU A 1 114 ? -3.380 0.347 11.747 1.00 91.81 114 LEU A C 1
ATOM 906 O O . LEU A 1 114 ? -4.126 -0.622 11.824 1.00 91.81 114 LEU A O 1
ATOM 910 N N . LEU A 1 115 ? -3.501 1.403 12.557 1.00 91.56 115 LEU A N 1
ATOM 911 C CA . LEU A 1 115 ? -4.523 1.481 13.609 1.00 91.56 115 LEU A CA 1
ATOM 912 C C . LEU A 1 115 ? -5.945 1.402 13.040 1.00 91.56 115 LEU A C 1
ATOM 914 O O . LEU A 1 115 ? -6.786 0.695 13.590 1.00 91.56 115 LEU A O 1
ATOM 918 N N . LEU A 1 116 ? -6.197 2.085 11.920 1.00 90.50 116 LEU A N 1
ATOM 919 C CA . LEU A 1 116 ? -7.479 2.019 11.218 1.00 90.50 116 LEU A CA 1
ATOM 920 C C . LEU A 1 116 ? -7.774 0.599 10.710 1.00 90.50 116 LEU A C 1
ATOM 922 O O . LEU A 1 116 ? -8.899 0.126 10.840 1.00 90.50 116 LEU A O 1
ATOM 926 N N . LEU A 1 117 ? -6.775 -0.085 10.149 1.00 90.75 117 LEU A N 1
ATOM 927 C CA . LEU A 1 117 ? -6.928 -1.450 9.640 1.00 90.75 117 LEU A CA 1
ATOM 928 C C . LEU A 1 117 ? -7.083 -2.490 10.756 1.00 90.75 117 LEU A C 1
ATOM 930 O O . LEU A 1 117 ? -7.737 -3.502 10.537 1.00 90.75 117 LEU A O 1
ATOM 934 N N . ILE A 1 118 ? -6.517 -2.254 11.943 1.00 90.44 118 ILE A N 1
ATOM 935 C CA . ILE A 1 118 ? -6.773 -3.087 13.129 1.00 90.44 118 ILE A CA 1
ATOM 936 C C . ILE A 1 118 ? -8.215 -2.886 13.608 1.00 90.44 118 ILE A C 1
ATOM 938 O O . ILE A 1 118 ? -8.885 -3.853 13.962 1.00 90.44 118 ILE A O 1
ATOM 942 N N . TYR A 1 119 ? -8.704 -1.642 13.598 1.00 89.75 119 TYR A N 1
ATOM 943 C CA . TYR A 1 119 ? -10.070 -1.316 14.004 1.00 89.75 119 TYR A CA 1
ATOM 944 C C . TYR A 1 119 ? -11.124 -1.888 13.039 1.00 89.75 119 TYR A C 1
ATOM 946 O O . TYR A 1 119 ? -12.073 -2.535 13.478 1.00 89.75 119 TYR A O 1
ATOM 954 N N . THR A 1 120 ? -10.931 -1.710 11.728 1.00 88.19 120 THR A N 1
ATOM 955 C CA . THR A 1 120 ? -11.818 -2.235 10.679 1.00 88.19 120 THR A CA 1
ATOM 956 C C . THR A 1 120 ? -11.034 -3.176 9.759 1.00 88.19 120 THR A C 1
ATOM 958 O O . THR A 1 120 ? -10.542 -2.743 8.709 1.00 88.19 120 THR A O 1
ATOM 961 N N . PRO A 1 121 ? -10.910 -4.470 10.115 1.00 87.75 121 PRO A N 1
ATOM 962 C CA . PRO A 1 121 ? -10.071 -5.403 9.378 1.00 87.75 121 PRO A CA 1
ATOM 963 C C . PRO A 1 121 ? -10.608 -5.650 7.962 1.00 87.75 121 PRO A C 1
ATOM 965 O O . PRO A 1 121 ? -11.766 -6.057 7.801 1.00 87.75 121 PRO A O 1
ATOM 968 N N . PRO A 1 122 ? -9.776 -5.447 6.925 1.00 89.88 122 PRO A N 1
ATOM 969 C CA . PRO A 1 122 ? -10.139 -5.721 5.543 1.00 89.88 122 PRO A CA 1
ATOM 970 C C . PRO A 1 122 ? -10.302 -7.227 5.319 1.00 89.88 122 PRO A C 1
ATOM 972 O O . PRO A 1 122 ? -9.687 -8.063 5.984 1.00 89.88 122 PRO A O 1
ATOM 975 N N . ARG A 1 123 ? -11.087 -7.601 4.313 1.00 89.12 123 ARG A N 1
ATOM 976 C CA . ARG A 1 123 ? -11.227 -9.002 3.909 1.00 89.12 123 ARG A CA 1
ATOM 977 C C . ARG A 1 123 ? -9.941 -9.496 3.247 1.00 89.12 123 ARG A C 1
ATOM 979 O O . ARG A 1 123 ? -9.537 -8.971 2.209 1.00 89.12 123 ARG A O 1
ATOM 986 N N . ALA A 1 124 ? -9.370 -10.582 3.771 1.00 87.38 124 ALA A N 1
ATOM 987 C CA . ALA A 1 124 ? -8.162 -11.211 3.222 1.00 87.38 124 ALA A CA 1
ATOM 988 C C . ALA A 1 124 ? -8.279 -11.547 1.720 1.00 87.38 124 ALA A C 1
ATOM 990 O O . ALA A 1 124 ? -7.313 -11.406 0.975 1.00 87.38 124 ALA A O 1
ATOM 991 N N . ALA A 1 125 ? -9.480 -11.907 1.250 1.00 89.38 125 ALA A N 1
ATOM 992 C CA . ALA A 1 125 ? -9.743 -12.185 -0.164 1.00 89.38 125 ALA A CA 1
ATOM 993 C C . ALA A 1 125 ? -9.410 -11.010 -1.091 1.00 89.38 125 ALA A C 1
ATOM 995 O O . ALA A 1 125 ? -8.875 -11.224 -2.173 1.00 89.38 125 ALA A O 1
ATOM 996 N N . TRP A 1 126 ? -9.681 -9.775 -0.666 1.00 90.19 126 TRP A N 1
ATOM 997 C CA . TRP A 1 126 ? -9.422 -8.582 -1.477 1.00 90.19 126 TRP A CA 1
ATOM 998 C C . TRP A 1 126 ? -7.942 -8.227 -1.517 1.00 90.19 126 TRP A C 1
ATOM 1000 O O . TRP A 1 126 ? -7.430 -7.842 -2.564 1.00 90.19 126 TRP A O 1
ATOM 1010 N N . LEU A 1 127 ? -7.243 -8.417 -0.399 1.00 91.25 127 LEU A N 1
ATOM 1011 C CA . LEU A 1 127 ? -5.793 -8.273 -0.338 1.00 91.25 127 LEU A CA 1
ATOM 1012 C C . LEU A 1 127 ? -5.113 -9.248 -1.311 1.00 91.25 127 LEU A C 1
ATOM 1014 O O . LEU A 1 127 ? -4.255 -8.851 -2.097 1.00 91.25 127 LEU A O 1
ATOM 1018 N N . LEU A 1 128 ? -5.552 -10.505 -1.321 1.00 91.88 128 LEU A N 1
ATOM 1019 C CA . LEU A 1 128 ? -4.998 -11.537 -2.197 1.00 91.88 128 LEU A CA 1
ATOM 1020 C C . LEU A 1 128 ? -5.388 -11.334 -3.662 1.00 91.88 128 LEU A C 1
ATOM 1022 O O . LEU A 1 128 ? -4.537 -11.456 -4.541 1.00 91.88 128 LEU A O 1
ATOM 1026 N N . ALA A 1 129 ? -6.632 -10.939 -3.935 1.00 91.94 129 ALA A N 1
ATOM 1027 C CA . ALA A 1 129 ? -7.058 -10.563 -5.279 1.00 91.94 129 ALA A CA 1
ATOM 1028 C C . ALA A 1 129 ? -6.239 -9.379 -5.820 1.00 91.94 129 ALA A C 1
ATOM 1030 O O . ALA A 1 129 ? -5.842 -9.397 -6.983 1.00 91.94 129 ALA A O 1
ATOM 1031 N N . GLY A 1 130 ? -5.938 -8.383 -4.980 1.00 92.38 130 GLY A N 1
ATOM 1032 C CA . GLY A 1 130 ? -5.104 -7.238 -5.347 1.00 92.38 130 GLY A CA 1
ATOM 1033 C C . GLY A 1 130 ? -3.665 -7.650 -5.642 1.00 92.38 130 GLY A C 1
ATOM 1034 O O . GLY A 1 130 ? -3.078 -7.175 -6.613 1.00 92.38 130 GLY A O 1
ATOM 1035 N N . ALA A 1 131 ? -3.119 -8.585 -4.858 1.00 93.88 131 ALA A N 1
ATOM 1036 C CA . ALA A 1 131 ? -1.789 -9.141 -5.084 1.00 93.88 131 ALA A CA 1
ATOM 1037 C C . ALA A 1 131 ? -1.689 -9.900 -6.416 1.00 93.88 131 ALA A C 1
ATOM 1039 O O . ALA A 1 131 ? -0.757 -9.674 -7.186 1.00 93.88 131 ALA A O 1
ATOM 1040 N N . ILE A 1 132 ? -2.676 -10.750 -6.718 1.00 93.56 132 ILE A N 1
ATOM 1041 C CA . ILE A 1 132 ? -2.751 -11.487 -7.987 1.00 93.56 132 ILE A CA 1
ATOM 1042 C C . ILE A 1 132 ? -2.906 -10.511 -9.154 1.00 93.56 132 ILE A C 1
ATOM 1044 O O . ILE A 1 132 ? -2.152 -10.598 -10.120 1.00 93.56 132 ILE A O 1
ATOM 1048 N N . ALA A 1 133 ? -3.838 -9.558 -9.056 1.00 94.31 133 ALA A N 1
ATOM 1049 C CA . ALA A 1 133 ? -4.059 -8.557 -10.095 1.00 94.31 133 ALA A CA 1
ATOM 1050 C C . ALA A 1 133 ? -2.783 -7.748 -10.373 1.00 94.31 133 ALA A C 1
ATOM 1052 O O . ALA A 1 133 ? -2.377 -7.643 -11.527 1.00 94.31 133 ALA A O 1
ATOM 1053 N N . GLY A 1 134 ? -2.113 -7.253 -9.326 1.00 93.19 134 GLY A N 1
ATOM 1054 C CA . GLY A 1 134 ? -0.853 -6.515 -9.440 1.00 93.19 134 GLY A CA 1
ATOM 1055 C C . GLY A 1 134 ? 0.303 -7.357 -9.988 1.00 93.19 134 GLY A C 1
ATOM 1056 O O . GLY A 1 134 ? 1.134 -6.853 -10.738 1.00 93.19 134 GLY A O 1
ATOM 1057 N N . GLY A 1 135 ? 0.358 -8.649 -9.655 1.00 93.69 135 GLY A N 1
ATOM 1058 C CA . GLY A 1 135 ? 1.348 -9.578 -10.202 1.00 93.69 135 GLY A CA 1
ATOM 1059 C C . GLY A 1 135 ? 1.136 -9.859 -11.693 1.00 93.69 135 GLY A C 1
ATOM 1060 O O . GLY A 1 135 ? 2.090 -9.839 -12.468 1.00 93.69 135 GLY A O 1
ATOM 1061 N N . VAL A 1 136 ? -0.114 -10.066 -12.117 1.00 94.00 136 VAL A N 1
ATOM 1062 C CA . VAL A 1 136 ? -0.466 -10.301 -13.528 1.00 94.00 136 VAL A CA 1
ATOM 1063 C C . VAL A 1 136 ? -0.169 -9.068 -14.378 1.00 94.00 136 VAL A C 1
ATOM 1065 O O . VAL A 1 136 ? 0.420 -9.188 -15.454 1.00 94.00 136 VAL A O 1
ATOM 1068 N N . THR A 1 137 ? -0.524 -7.874 -13.902 1.00 92.19 137 THR A N 1
ATOM 1069 C CA . THR A 1 137 ? -0.213 -6.631 -14.618 1.00 92.19 137 THR A CA 1
ATOM 1070 C C . THR A 1 137 ? 1.289 -6.362 -14.664 1.00 92.19 137 THR A C 1
ATOM 1072 O O . THR A 1 137 ? 1.795 -5.969 -15.714 1.00 92.19 137 THR A O 1
ATOM 1075 N N . ALA A 1 138 ? 2.026 -6.634 -13.581 1.00 92.44 138 ALA A N 1
ATOM 1076 C CA . ALA A 1 138 ? 3.485 -6.536 -13.562 1.00 92.44 138 ALA A CA 1
ATOM 1077 C C . ALA A 1 138 ? 4.142 -7.502 -14.554 1.00 92.44 138 ALA A C 1
ATOM 1079 O O . ALA A 1 138 ? 5.071 -7.114 -15.259 1.00 92.44 138 ALA A O 1
ATOM 1080 N N . PHE A 1 139 ? 3.637 -8.733 -14.661 1.00 93.00 139 PHE A N 1
ATOM 1081 C CA . PHE A 1 139 ? 4.104 -9.694 -15.658 1.00 93.00 139 PHE A CA 1
ATOM 1082 C C . PHE A 1 139 ? 3.854 -9.195 -17.085 1.00 93.00 139 PHE A C 1
ATOM 1084 O O . PHE A 1 139 ? 4.769 -9.207 -17.906 1.00 93.00 139 PHE A O 1
ATOM 1091 N N . GLY A 1 140 ? 2.652 -8.685 -17.372 1.00 92.69 140 GLY A N 1
ATOM 1092 C CA . GLY A 1 140 ? 2.339 -8.084 -18.671 1.00 92.69 140 GLY A CA 1
ATOM 1093 C C . GLY A 1 140 ? 3.268 -6.916 -19.017 1.00 92.69 140 GLY A C 1
ATOM 1094 O O . GLY A 1 140 ? 3.798 -6.853 -20.128 1.00 92.69 140 GLY A O 1
ATOM 1095 N N . LEU A 1 141 ? 3.536 -6.034 -18.049 1.00 91.50 141 LEU A N 1
ATOM 1096 C CA . LEU A 1 141 ? 4.456 -4.908 -18.216 1.00 91.50 141 LEU A CA 1
ATOM 1097 C C . LEU A 1 141 ? 5.902 -5.372 -18.440 1.00 91.50 141 LEU A C 1
ATOM 1099 O O . LEU A 1 141 ? 6.604 -4.808 -19.277 1.00 91.50 141 LEU A O 1
ATOM 1103 N N . ALA A 1 142 ? 6.332 -6.421 -17.737 1.00 91.88 142 ALA A N 1
ATOM 1104 C CA . ALA A 1 142 ? 7.657 -7.004 -17.894 1.00 91.88 142 ALA A CA 1
ATOM 1105 C C . ALA A 1 142 ? 7.850 -7.628 -19.278 1.00 91.88 142 ALA A C 1
ATOM 1107 O O . ALA A 1 142 ? 8.860 -7.361 -19.925 1.00 91.88 142 ALA A O 1
ATOM 1108 N N . VAL A 1 143 ? 6.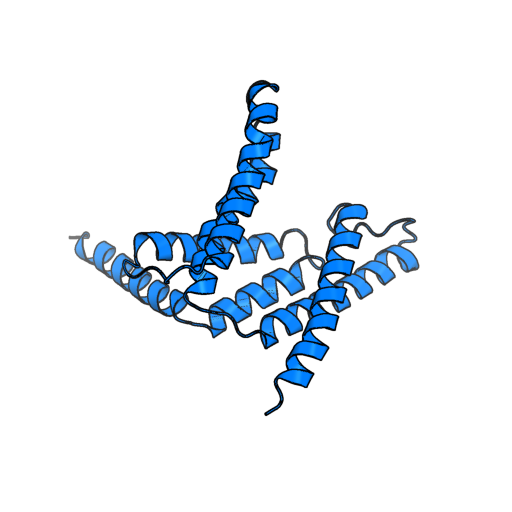872 -8.397 -19.767 1.00 93.75 143 VAL A N 1
ATOM 1109 C CA . VAL A 1 143 ? 6.899 -8.955 -21.128 1.00 93.75 143 VAL A CA 1
ATOM 1110 C C . VAL A 1 143 ? 6.939 -7.833 -22.162 1.00 93.75 143 VAL A C 1
ATOM 1112 O O . VAL A 1 143 ? 7.736 -7.891 -23.095 1.00 93.75 143 VAL A O 1
ATOM 1115 N N . TYR A 1 144 ? 6.136 -6.784 -21.981 1.00 92.31 144 TYR A N 1
ATOM 1116 C CA . TYR A 1 144 ? 6.141 -5.629 -22.873 1.00 92.31 144 TYR A CA 1
ATOM 1117 C C . TYR A 1 144 ? 7.515 -4.938 -22.926 1.00 92.31 144 TYR A C 1
ATOM 1119 O O . TYR A 1 144 ? 8.090 -4.786 -24.003 1.00 92.31 144 TYR A O 1
ATOM 1127 N N . GLN A 1 145 ? 8.084 -4.565 -21.778 1.00 91.50 145 GLN A N 1
ATOM 1128 C CA . GLN A 1 145 ? 9.357 -3.836 -21.736 1.00 91.50 145 GLN A CA 1
ATOM 1129 C C . GLN A 1 145 ? 10.555 -4.696 -22.158 1.00 91.50 145 GLN A C 1
ATOM 1131 O O . GLN A 1 145 ? 11.440 -4.218 -22.866 1.00 91.50 145 GLN A O 1
ATOM 1136 N N . TYR A 1 146 ? 10.585 -5.966 -21.759 1.00 92.25 146 TYR A N 1
ATOM 1137 C CA . TYR A 1 146 ? 11.703 -6.850 -22.073 1.00 92.25 146 TYR A CA 1
ATOM 1138 C C . TYR A 1 146 ? 11.665 -7.337 -23.525 1.00 92.25 146 TYR A C 1
ATOM 1140 O O . TYR A 1 146 ? 12.664 -7.242 -24.231 1.00 92.25 146 TYR A O 1
ATOM 1148 N N . VAL A 1 147 ? 10.512 -7.835 -23.988 1.00 91.50 147 VAL A N 1
ATOM 1149 C CA . VAL A 1 147 ? 10.402 -8.498 -25.298 1.00 91.50 147 VAL A CA 1
ATOM 1150 C C . VAL A 1 147 ? 10.141 -7.499 -26.422 1.00 91.50 147 VAL A C 1
ATOM 1152 O O . VAL A 1 147 ? 10.792 -7.583 -27.458 1.00 91.50 147 VAL A O 1
ATOM 1155 N N . TYR A 1 148 ? 9.206 -6.558 -26.243 1.00 91.12 148 TYR A N 1
ATOM 1156 C CA . TYR A 1 148 ? 8.805 -5.645 -27.323 1.00 91.12 148 TYR A CA 1
ATOM 1157 C C . TYR A 1 148 ? 9.671 -4.390 -27.392 1.00 91.12 148 TYR A C 1
ATOM 1159 O O . TYR A 1 148 ? 10.059 -3.975 -28.480 1.00 91.12 148 TYR A O 1
ATOM 1167 N N . VAL A 1 149 ? 9.980 -3.778 -26.246 1.00 92.31 149 VAL A N 1
ATOM 1168 C CA . VAL A 1 149 ? 10.835 -2.577 -26.203 1.00 92.31 149 VAL A CA 1
ATOM 1169 C C . VAL A 1 149 ? 12.324 -2.950 -26.277 1.00 92.31 149 VAL A C 1
ATOM 1171 O O . VAL A 1 149 ? 13.153 -2.113 -26.626 1.00 92.31 149 VAL A O 1
ATOM 1174 N N . GLY A 1 150 ? 12.676 -4.210 -25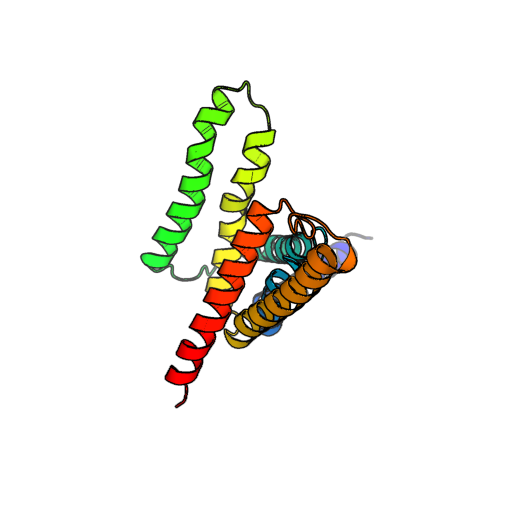.988 1.00 90.06 150 GLY A N 1
ATOM 1175 C CA . GLY A 1 150 ? 14.059 -4.692 -26.020 1.00 90.06 150 GLY A CA 1
ATOM 1176 C C . GLY A 1 150 ? 14.917 -4.131 -24.885 1.00 90.06 150 GLY A C 1
ATOM 1177 O O . GLY A 1 150 ? 16.137 -4.030 -25.019 1.00 90.06 150 GLY A O 1
ATOM 1178 N N . MET A 1 151 ? 14.298 -3.719 -23.772 1.00 89.25 151 MET A N 1
ATOM 1179 C CA . MET A 1 151 ? 15.039 -3.183 -22.636 1.00 89.25 151 MET A CA 1
ATOM 1180 C C . MET A 1 151 ? 15.817 -4.308 -21.941 1.00 89.25 151 MET A C 1
ATOM 1182 O O . MET A 1 151 ? 15.235 -5.343 -21.611 1.00 89.25 151 MET A O 1
ATOM 1186 N N . PRO A 1 152 ? 17.108 -4.106 -21.618 1.00 87.00 152 PRO A N 1
ATOM 1187 C CA . PRO A 1 152 ? 17.896 -5.115 -20.910 1.00 87.00 152 PRO A CA 1
ATOM 1188 C C . PRO A 1 152 ? 17.399 -5.347 -19.475 1.00 87.00 152 PRO A C 1
ATOM 1190 O O . PRO A 1 152 ? 17.721 -6.367 -18.865 1.00 87.00 152 PRO A O 1
ATOM 1193 N N . ARG A 1 153 ? 16.640 -4.395 -18.916 1.00 84.31 153 ARG A N 1
ATOM 1194 C CA . ARG A 1 153 ? 16.035 -4.456 -17.584 1.00 84.31 153 ARG A CA 1
ATOM 1195 C C . ARG A 1 153 ? 14.637 -3.855 -17.611 1.00 84.31 153 ARG A C 1
ATOM 1197 O O . ARG A 1 153 ? 14.404 -2.859 -18.284 1.00 84.31 153 ARG A O 1
ATOM 1204 N N . VAL A 1 154 ? 13.734 -4.465 -16.851 1.00 87.19 154 VAL A N 1
ATOM 1205 C CA . VAL A 1 154 ? 12.358 -3.993 -16.680 1.00 87.19 154 VAL A CA 1
ATOM 1206 C C . VAL A 1 154 ? 12.323 -3.014 -15.517 1.00 87.19 154 VAL A C 1
ATOM 1208 O O . VAL A 1 154 ? 12.494 -3.411 -14.366 1.00 87.19 154 VAL A O 1
ATOM 1211 N N . ASP A 1 155 ? 12.104 -1.742 -15.823 1.00 83.69 155 ASP A N 1
ATOM 1212 C CA . ASP A 1 155 ? 11.950 -0.677 -14.827 1.00 83.69 155 ASP A CA 1
ATOM 1213 C C . ASP A 1 155 ? 10.482 -0.521 -14.387 1.00 83.69 155 ASP A C 1
ATOM 1215 O O . ASP A 1 155 ? 10.176 -0.107 -13.266 1.00 83.69 155 ASP A O 1
ATOM 1219 N N . GLY A 1 156 ? 9.541 -0.901 -15.253 1.00 84.94 156 GLY A N 1
ATOM 1220 C CA . GLY A 1 156 ? 8.127 -0.608 -15.069 1.00 84.94 156 GLY A CA 1
ATOM 1221 C C . GLY A 1 156 ? 7.905 0.904 -15.017 1.00 84.94 156 GLY A C 1
ATOM 1222 O O . GLY A 1 156 ? 8.234 1.607 -15.971 1.00 84.94 156 GLY A O 1
ATOM 1223 N N . PHE A 1 157 ? 7.374 1.385 -13.890 1.00 83.62 157 PHE A N 1
ATOM 1224 C CA . PHE A 1 157 ? 7.251 2.812 -13.548 1.00 83.62 157 PHE A CA 1
ATOM 1225 C C . PHE A 1 157 ? 8.099 3.204 -12.324 1.00 83.62 157 PHE A C 1
ATOM 1227 O O . PHE A 1 157 ? 7.889 4.257 -11.722 1.00 83.62 157 PHE A O 1
ATOM 1234 N N . LEU A 1 158 ? 9.016 2.327 -11.914 1.00 83.44 158 LEU A N 1
ATOM 1235 C CA . LEU A 1 158 ? 9.933 2.507 -10.792 1.00 83.44 158 LEU A CA 1
ATOM 1236 C C . LEU A 1 158 ? 11.376 2.272 -11.280 1.00 83.44 158 LEU A C 1
ATOM 1238 O O . LEU A 1 158 ? 11.645 2.195 -12.471 1.00 83.44 158 LEU A O 1
ATOM 1242 N N . TYR A 1 159 ? 12.328 2.173 -10.352 1.00 84.94 159 TYR A N 1
ATOM 1243 C CA . TYR A 1 159 ? 13.654 1.631 -10.649 1.00 84.94 159 TYR A CA 1
ATOM 1244 C C . TYR A 1 159 ? 13.586 0.100 -10.752 1.00 84.94 159 TYR A C 1
ATOM 1246 O O . TYR A 1 159 ? 12.940 -0.524 -9.906 1.00 84.94 159 TYR A O 1
ATOM 1254 N N . SER A 1 160 ? 14.304 -0.515 -11.701 1.00 85.75 160 SER A N 1
ATOM 1255 C CA . SER A 1 160 ? 14.263 -1.971 -11.963 1.00 85.75 160 SER A CA 1
ATOM 1256 C C . SER A 1 160 ? 14.476 -2.853 -10.731 1.00 85.75 160 SER A C 1
ATOM 1258 O O . SER A 1 160 ? 13.839 -3.897 -10.600 1.00 85.75 160 SER A O 1
ATOM 1260 N N . ILE A 1 161 ? 15.318 -2.428 -9.785 1.00 88.75 161 ILE A N 1
ATOM 1261 C CA . ILE A 1 161 ? 15.532 -3.160 -8.526 1.00 88.75 161 ILE A CA 1
ATOM 1262 C C . ILE A 1 161 ? 14.253 -3.174 -7.671 1.00 88.75 161 ILE A C 1
ATOM 1264 O O . ILE A 1 161 ? 13.824 -4.228 -7.203 1.00 88.75 161 ILE A O 1
ATOM 1268 N N . ASN A 1 162 ? 13.608 -2.017 -7.505 1.00 89.88 162 ASN A N 1
ATOM 1269 C CA . ASN A 1 162 ? 12.379 -1.901 -6.717 1.00 89.88 162 ASN A CA 1
ATOM 1270 C C . ASN A 1 162 ? 11.206 -2.609 -7.397 1.00 89.88 162 ASN A C 1
ATOM 1272 O O . ASN A 1 162 ? 10.391 -3.223 -6.711 1.00 89.88 162 ASN A O 1
ATOM 1276 N N . PHE A 1 163 ? 11.142 -2.556 -8.731 1.00 90.81 163 PHE A N 1
ATOM 1277 C CA . PHE A 1 163 ? 10.155 -3.299 -9.510 1.00 90.81 163 PHE A CA 1
ATOM 1278 C C . PHE A 1 163 ? 10.252 -4.803 -9.222 1.00 90.81 163 PHE A C 1
ATOM 1280 O O . PHE A 1 163 ? 9.254 -5.426 -8.863 1.00 90.81 163 PHE A O 1
ATOM 1287 N N . GLY A 1 164 ? 11.462 -5.368 -9.293 1.00 90.31 164 GLY A N 1
ATOM 1288 C CA . GLY A 1 164 ? 11.703 -6.780 -8.993 1.00 90.31 164 GLY A CA 1
ATOM 1289 C C . GLY A 1 164 ? 11.334 -7.160 -7.557 1.00 90.31 164 GLY A C 1
ATOM 1290 O O . GLY A 1 164 ? 10.639 -8.153 -7.346 1.00 90.31 164 GLY A O 1
ATOM 1291 N N . TYR A 1 165 ? 11.730 -6.353 -6.566 1.00 92.56 165 TYR A N 1
ATOM 1292 C CA . TYR A 1 165 ? 11.371 -6.611 -5.168 1.00 92.56 165 TYR A CA 1
ATOM 1293 C C . TYR A 1 165 ? 9.860 -6.603 -4.940 1.00 92.56 165 TYR A C 1
ATOM 1295 O O . TYR A 1 165 ? 9.344 -7.515 -4.298 1.00 92.56 165 TYR A O 1
ATOM 1303 N N . LEU A 1 166 ? 9.141 -5.628 -5.498 1.00 92.06 166 LEU A N 1
ATOM 1304 C CA . LEU A 1 166 ? 7.685 -5.556 -5.385 1.00 92.06 166 LEU A CA 1
ATOM 1305 C C . LEU A 1 166 ? 6.982 -6.703 -6.124 1.00 92.06 166 LEU A C 1
ATOM 1307 O O . LEU A 1 166 ? 6.009 -7.253 -5.619 1.00 92.06 166 LEU A O 1
ATOM 1311 N N . ALA A 1 167 ? 7.472 -7.111 -7.295 1.00 92.88 167 ALA A N 1
ATOM 1312 C CA . ALA A 1 167 ? 6.911 -8.255 -8.011 1.00 92.88 167 ALA A CA 1
ATOM 1313 C C . ALA A 1 167 ? 7.067 -9.554 -7.199 1.00 92.88 167 ALA A C 1
ATOM 1315 O O . ALA A 1 167 ? 6.111 -10.318 -7.053 1.00 92.88 167 ALA A O 1
ATOM 1316 N N . CYS A 1 168 ? 8.243 -9.774 -6.601 1.00 93.31 168 CYS A N 1
ATOM 1317 C CA . CYS A 1 168 ? 8.492 -10.924 -5.732 1.00 93.31 168 CYS A CA 1
ATOM 1318 C C . CYS A 1 168 ? 7.622 -10.906 -4.468 1.00 93.31 168 CYS A C 1
ATOM 1320 O O . CYS A 1 168 ? 7.091 -11.948 -4.085 1.00 93.31 168 CYS A O 1
ATOM 1322 N N . THR A 1 169 ? 7.439 -9.751 -3.818 1.00 94.62 169 THR A N 1
ATOM 1323 C CA . THR A 1 169 ? 6.577 -9.671 -2.628 1.00 94.62 169 THR A CA 1
ATOM 1324 C C . THR A 1 169 ? 5.118 -9.961 -2.968 1.00 94.62 169 THR A C 1
ATOM 1326 O O . THR A 1 169 ? 4.480 -10.707 -2.228 1.00 94.62 169 THR A O 1
ATOM 1329 N N . LEU A 1 170 ? 4.601 -9.464 -4.099 1.00 93.88 170 LEU A N 1
ATOM 1330 C CA . LEU A 1 170 ? 3.251 -9.798 -4.572 1.00 93.88 170 LEU A CA 1
ATOM 1331 C C . LEU A 1 170 ? 3.111 -11.293 -4.884 1.00 93.88 170 LEU A C 1
ATOM 1333 O O . LEU A 1 170 ? 2.098 -11.893 -4.526 1.00 93.88 170 LEU A O 1
ATOM 1337 N N . ALA A 1 171 ? 4.131 -11.913 -5.483 1.00 93.25 171 ALA A N 1
ATOM 1338 C CA . ALA A 1 171 ? 4.138 -13.348 -5.756 1.00 93.25 171 ALA A CA 1
ATOM 1339 C C . ALA A 1 171 ? 4.090 -14.178 -4.463 1.00 93.25 171 ALA A C 1
ATOM 1341 O O . ALA A 1 171 ? 3.242 -15.061 -4.332 1.00 93.25 171 ALA A O 1
ATOM 1342 N N . PHE A 1 172 ? 4.938 -13.874 -3.476 1.00 93.69 172 PHE A N 1
ATOM 1343 C CA . PHE A 1 172 ? 4.912 -14.570 -2.184 1.00 93.69 172 PHE A CA 1
ATOM 1344 C C . PHE A 1 172 ? 3.620 -14.322 -1.404 1.00 93.69 172 PHE A C 1
ATOM 1346 O O . PHE A 1 172 ? 3.124 -15.232 -0.738 1.00 93.69 172 PHE A O 1
ATOM 1353 N N . LEU A 1 173 ? 3.049 -13.121 -1.506 1.00 92.69 173 LEU A N 1
ATOM 1354 C CA . LEU A 1 173 ? 1.762 -12.799 -0.899 1.00 92.69 173 LEU A CA 1
ATOM 1355 C C . LEU A 1 173 ? 0.621 -13.600 -1.540 1.00 92.69 173 LEU A C 1
ATOM 1357 O O . LEU A 1 173 ? -0.209 -14.161 -0.832 1.00 92.69 173 LEU A O 1
ATOM 1361 N N . ALA A 1 174 ? 0.601 -13.717 -2.868 1.00 91.38 174 ALA A N 1
ATOM 1362 C CA . ALA A 1 174 ? -0.377 -14.541 -3.572 1.00 91.38 174 ALA A CA 1
ATOM 1363 C C . ALA A 1 174 ? -0.219 -16.034 -3.228 1.00 91.38 174 ALA A C 1
ATOM 1365 O O . ALA A 1 174 ? -1.211 -16.709 -2.956 1.00 91.38 174 ALA A O 1
ATOM 1366 N N . LEU A 1 175 ? 1.020 -16.539 -3.172 1.00 90.31 175 LEU A N 1
ATOM 1367 C CA . LEU A 1 175 ? 1.317 -17.931 -2.813 1.00 90.31 175 LEU A CA 1
ATOM 1368 C C . LEU A 1 175 ? 0.896 -18.269 -1.378 1.00 90.31 175 LEU A C 1
ATOM 1370 O O . LEU A 1 175 ? 0.281 -19.312 -1.152 1.00 90.31 175 LEU A O 1
ATOM 1374 N N . SER A 1 176 ? 1.180 -17.393 -0.411 1.00 89.81 176 SER A N 1
ATOM 1375 C CA . SER A 1 176 ? 0.741 -17.587 0.978 1.00 89.81 176 SER A CA 1
ATOM 1376 C C . SER A 1 176 ? -0.781 -17.487 1.124 1.00 89.81 176 SER A C 1
ATOM 1378 O O . SER A 1 176 ? -1.377 -18.161 1.961 1.00 89.81 176 SER A O 1
ATOM 1380 N N . GLY A 1 177 ? -1.446 -16.725 0.255 1.00 85.81 177 GLY A N 1
ATOM 1381 C CA . GLY A 1 177 ? -2.903 -16.696 0.189 1.00 85.81 177 GLY A CA 1
ATOM 1382 C C . GLY A 1 177 ? -3.540 -18.036 -0.162 1.00 85.81 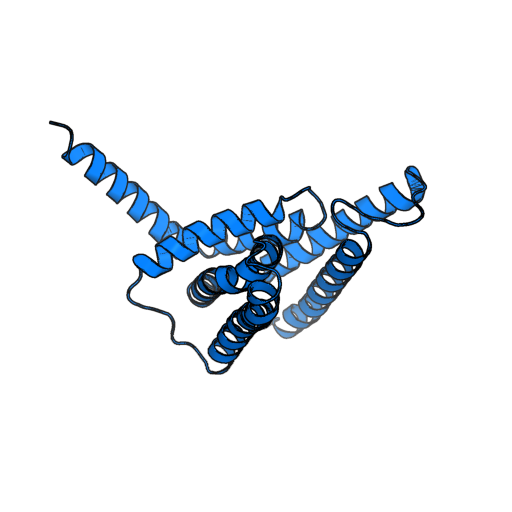177 GLY A C 1
ATOM 1383 O O . GLY A 1 177 ? -4.585 -18.383 0.389 1.00 85.81 177 GLY A O 1
ATOM 1384 N N . ILE A 1 178 ? -2.905 -18.816 -1.040 1.00 82.94 178 ILE A N 1
ATOM 1385 C CA . ILE A 1 178 ? -3.397 -20.147 -1.426 1.00 82.94 178 ILE A CA 1
ATOM 1386 C C . ILE A 1 178 ? -3.407 -21.078 -0.209 1.00 82.94 178 ILE A C 1
ATOM 1388 O O . ILE A 1 178 ? -4.393 -21.780 0.022 1.00 82.94 178 ILE A O 1
ATOM 1392 N N . THR A 1 179 ? -2.339 -21.077 0.595 1.00 82.00 179 THR A N 1
ATOM 1393 C CA . THR A 1 179 ? -2.267 -21.915 1.803 1.00 82.00 179 THR A CA 1
ATOM 1394 C C . THR A 1 179 ? -3.247 -21.446 2.874 1.00 82.00 179 THR A C 1
ATOM 1396 O O . THR A 1 179 ? -3.896 -22.280 3.511 1.00 82.00 179 THR A O 1
ATOM 1399 N N . PHE A 1 180 ? -3.417 -20.130 3.025 1.00 83.19 180 PHE A N 1
ATOM 1400 C CA . PHE A 1 180 ? -4.381 -19.544 3.952 1.00 83.19 180 PHE A CA 1
ATOM 1401 C C . PHE A 1 180 ? -5.816 -19.978 3.630 1.00 83.19 180 PHE A C 1
ATOM 1403 O O . PHE A 1 180 ? -6.497 -20.522 4.497 1.00 83.19 180 PHE A O 1
ATOM 1410 N N . PHE A 1 181 ? -6.261 -19.834 2.378 1.00 80.94 181 PHE A N 1
ATOM 1411 C CA . PHE A 1 181 ? -7.616 -20.237 1.988 1.00 80.94 181 PHE A CA 1
ATOM 1412 C C . PHE A 1 181 ? -7.835 -21.738 2.018 1.00 80.94 181 PHE A C 1
ATOM 1414 O O . PHE A 1 181 ? -8.913 -22.178 2.403 1.00 80.94 181 PHE A O 1
ATOM 1421 N N . ARG A 1 182 ? -6.817 -22.526 1.6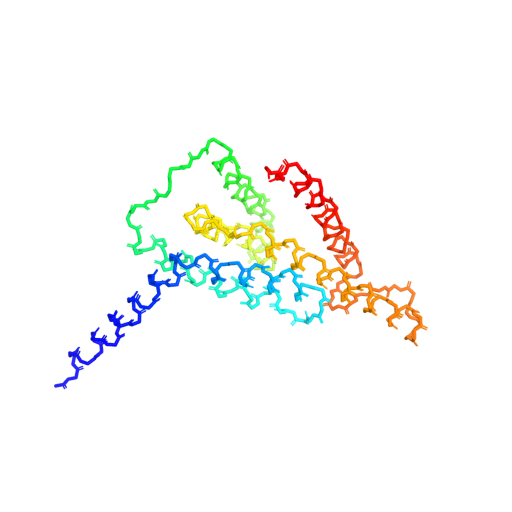64 1.00 76.44 182 ARG A N 1
ATOM 1422 C CA . ARG A 1 182 ? -6.892 -23.984 1.761 1.00 76.44 182 ARG A CA 1
ATOM 1423 C C . ARG A 1 182 ? -7.093 -24.453 3.204 1.00 76.44 182 ARG A C 1
ATOM 1425 O O . ARG A 1 182 ? -7.794 -25.430 3.421 1.00 76.44 182 ARG A O 1
ATOM 1432 N N . THR A 1 183 ? -6.489 -23.762 4.169 1.00 75.50 183 THR A N 1
ATOM 1433 C CA . THR A 1 183 ? -6.621 -24.084 5.602 1.00 75.50 183 THR A CA 1
ATOM 1434 C C . THR A 1 183 ? -7.917 -23.527 6.199 1.00 75.50 183 THR A C 1
ATOM 1436 O O . THR A 1 183 ? -8.456 -24.103 7.135 1.00 75.50 183 THR A O 1
ATOM 1439 N N . ALA A 1 184 ? -8.433 -22.423 5.652 1.00 68.69 184 ALA A N 1
ATOM 1440 C CA . ALA A 1 184 ? -9.649 -21.756 6.117 1.00 68.69 184 ALA A CA 1
ATOM 1441 C C . ALA A 1 184 ? -10.959 -22.349 5.558 1.00 68.69 184 ALA A C 1
ATOM 1443 O O . ALA A 1 184 ? -12.030 -21.810 5.841 1.00 68.69 184 ALA A O 1
ATOM 1444 N N . GLN A 1 185 ? -10.903 -23.419 4.755 1.00 54.31 185 GLN A N 1
ATOM 1445 C CA . GLN A 1 185 ? -12.104 -24.145 4.340 1.00 54.31 185 GLN A CA 1
ATOM 1446 C C . GLN A 1 185 ? -12.631 -24.973 5.523 1.00 54.31 185 GLN A C 1
ATOM 1448 O O . GLN A 1 185 ? -12.071 -26.020 5.842 1.00 54.31 185 GLN A O 1
ATOM 1453 N N . PHE A 1 186 ? -13.675 -24.450 6.175 1.00 46.22 186 PHE A N 1
ATOM 1454 C CA . PHE A 1 186 ? -14.566 -25.183 7.079 1.00 46.22 186 PHE A CA 1
ATOM 1455 C C . PHE A 1 186 ? -15.592 -25.989 6.281 1.00 46.22 186 PHE A C 1
ATOM 1457 O O . PHE A 1 186 ? -16.089 -25.445 5.264 1.00 46.22 186 PHE A O 1
#

Radius of gyration: 19.77 Å; chains: 1; bounding box: 52×60×49 Å